Protein AF-A0AAX6E1X2-F1 (afdb_monomer)

Organism: Iris pallida (NCBI:txid29817)

Secondary structure (DSSP, 8-state):
-HHHHHHHHHHHHHHHHHHHHHHHHHHHHHT-PPPS--TTS-SSTTSPPP-PPPP-HHHHHHHHHIIIII-TTGGGSHHHHHHHHHHHHGGGS-SSS--HHHHHHHHHHHHTT-SSGGGSHHHHHHHHHHHHTT-HHHHHHHHTTSGGG-TTSHHHHHHHHHHHHHHHHHHHT-EEE-SS--TT--SEEESSHHHHHHHHHHHHHHHHHHHT-THHHH---HHHHHHHHHHHHHHTT-HHHHHHT-SSHHHHHHHIIIII-SS-SSHHHHHHHHHHHHHHHTTS---S-HHHHTTS-TTTTHHHHHHHHHHHTTSS----------

Solvent-accessible surface area (backbone atoms only — not comparable to full-atom values): 18737 Å² total; per-residue (Å²): 122,70,74,60,56,59,55,50,55,53,49,53,55,51,52,52,49,50,51,52,44,52,52,48,50,53,52,48,52,72,58,42,73,75,54,74,78,59,86,45,93,54,84,47,67,81,56,85,80,78,89,70,71,78,74,47,71,67,38,53,55,48,51,52,48,34,48,76,74,60,38,77,66,38,67,78,24,42,65,52,56,51,38,54,49,40,62,66,41,40,78,70,77,40,95,88,55,79,29,70,58,56,48,44,53,52,45,38,69,47,54,75,76,49,90,60,52,62,76,41,69,60,50,49,48,42,39,35,33,33,46,37,50,64,41,35,58,58,30,39,52,56,58,66,65,36,66,50,70,42,84,93,48,36,92,86,29,48,64,46,31,53,51,50,51,51,51,34,50,53,50,43,53,38,66,36,54,33,86,69,73,57,90,90,59,60,35,41,63,25,79,47,72,68,62,37,49,54,46,43,54,51,51,50,49,52,50,52,53,58,74,70,42,72,62,65,78,68,34,79,53,62,55,54,52,54,42,54,50,49,48,50,39,32,63,68,35,37,63,68,53,33,54,73,25,37,83,47,36,68,42,42,43,46,24,40,27,72,34,65,43,76,71,68,92,45,70,68,51,48,50,56,47,46,53,51,26,46,57,66,46,63,82,54,91,80,89,80,57,72,58,51,70,42,55,80,44,57,75,72,51,48,64,56,53,48,50,52,50,48,54,60,64,63,71,63,92,71,87,78,76,83,82,77,90,134

Mean predicted aligned error: 12.44 Å

InterPro domains:
  IPR011502 Nucleoporin Nup85-like [PF07575] (9-285)
  IPR011502 Nucleoporin Nup85-like [PTHR13373] (9-287)

Sequence (326 aa):
MAATATRAHSSLHSEWWQYVLEYSNSISNLLGAPSLPSSSVIEDPMTVLQPVKKPTYLKAAWHLLEIFYVDKMSSSWLPESLVDWLADYDCLLSKAEPTIHSKLVGLQNKLVYLQVIEDDPEYWEGISLALAVGWLDIVVKLLRLHGSYQLDQIDNRETENGLVEAVAVLASTMPRMRPDSAMGRLGQCYKNKSDFIKAWEKWRGQIAKLDCSAFWVQCGHHRTREGLRNLLQIMLGNLNNITSATCHWMELFISHFLYMRPFTVGLEGMRSLAQKCVAAETRNQFKWFDGVAEWYSWRKYRGCFSRVLKRIWTVDGYTCHRVADS

Radius of gyration: 23.51 Å; Cα contacts (8 Å, |Δi|>4): 309; chains: 1; bounding box: 70×49×71 Å

Nearest PDB structures (foldseek):
  7tdz-assembly1_C  TM=7.984E-01  e=3.458E-04  Xenopus laevis
  7wb4-assembly1_B  TM=7.968E-01  e=4.281E-04  Xenopus laevis
  3f3p-assembly2_G  TM=7.543E-01  e=6.288E-04  Saccharomyces cerevisiae
  7n9f-assembly1_i  TM=6.817E-01  e=1.357E-03  Saccharomyces cerevisiae
  7p54-assembly1_B  TM=1.362E-01  e=3.370E+00  Homo sapiens

pLDDT: mean 74.93, std 22.27, range [25.14, 98.62]

Structure (mmCIF, N/CA/C/O backbone):
data_AF-A0AAX6E1X2-F1
#
_entry.id   AF-A0AAX6E1X2-F1
#
loop_
_atom_site.group_PDB
_atom_site.id
_atom_site.type_symbol
_atom_site.label_atom_id
_atom_site.label_alt_id
_atom_site.label_comp_id
_atom_site.label_asym_id
_atom_site.label_entity_id
_atom_site.label_seq_id
_atom_site.pdbx_PDB_ins_code
_atom_site.Cartn_x
_atom_site.Cartn_y
_atom_site.Cartn_z
_atom_site.occupancy
_atom_site.B_iso_or_equiv
_atom_site.auth_seq_id
_atom_site.auth_comp_id
_atom_site.auth_asym_id
_atom_site.auth_atom_id
_atom_site.pdbx_PDB_model_num
ATOM 1 N N . MET A 1 1 ? 17.995 28.841 -41.925 1.00 42.06 1 MET A N 1
ATOM 2 C CA . MET A 1 1 ? 18.230 27.401 -42.187 1.00 42.06 1 MET A CA 1
ATOM 3 C C . MET A 1 1 ? 18.556 26.566 -40.940 1.00 42.06 1 MET A C 1
ATOM 5 O O . MET A 1 1 ? 18.387 25.361 -41.007 1.00 42.06 1 MET A O 1
ATOM 9 N N . ALA A 1 2 ? 18.933 27.146 -39.788 1.00 37.34 2 ALA A N 1
ATOM 10 C CA . ALA A 1 2 ? 19.166 26.371 -38.555 1.00 37.34 2 ALA A CA 1
ATOM 11 C C . ALA A 1 2 ? 17.877 25.898 -37.839 1.00 37.34 2 ALA A C 1
ATOM 13 O O . ALA A 1 2 ? 17.867 24.829 -37.246 1.00 37.34 2 ALA A O 1
ATOM 14 N N . ALA A 1 3 ? 16.768 26.643 -37.936 1.00 37.03 3 ALA A N 1
ATOM 15 C CA . ALA A 1 3 ? 15.513 26.318 -37.239 1.00 37.03 3 ALA A CA 1
ATOM 16 C C . ALA A 1 3 ? 14.738 25.117 -37.828 1.00 37.03 3 ALA A C 1
ATOM 18 O O . ALA A 1 3 ? 13.911 24.518 -37.145 1.00 37.03 3 ALA A O 1
ATOM 19 N N . THR A 1 4 ? 14.992 24.752 -39.087 1.00 39.12 4 THR A N 1
ATOM 20 C CA . THR A 1 4 ? 14.361 23.605 -39.763 1.00 39.12 4 THR A CA 1
ATOM 21 C C . THR A 1 4 ? 15.061 22.280 -39.446 1.00 39.12 4 THR A C 1
ATOM 23 O O . THR A 1 4 ? 14.388 21.262 -39.314 1.00 39.12 4 THR A O 1
ATOM 26 N N . ALA A 1 5 ? 16.381 22.290 -39.225 1.00 38.81 5 ALA A N 1
ATOM 27 C CA . ALA A 1 5 ? 17.149 21.096 -38.858 1.00 38.81 5 ALA A CA 1
ATOM 28 C C . ALA A 1 5 ? 16.840 20.611 -37.429 1.00 38.81 5 ALA A C 1
ATOM 30 O O . ALA A 1 5 ? 16.693 19.412 -37.199 1.00 38.81 5 ALA A O 1
ATOM 31 N N . THR A 1 6 ? 16.647 21.531 -36.476 1.00 42.28 6 THR A N 1
ATOM 32 C CA . THR A 1 6 ? 16.287 21.191 -35.087 1.00 42.28 6 THR A CA 1
ATOM 33 C C . THR A 1 6 ? 14.890 20.572 -34.982 1.00 42.28 6 THR A C 1
ATOM 35 O O . THR A 1 6 ? 14.660 19.710 -34.139 1.00 42.28 6 THR A O 1
ATOM 38 N N . ARG A 1 7 ? 13.968 20.972 -35.871 1.00 36.84 7 ARG A N 1
ATOM 39 C CA . ARG A 1 7 ? 12.576 20.492 -35.915 1.00 36.84 7 ARG A CA 1
ATOM 40 C C . ARG A 1 7 ? 12.442 19.105 -36.562 1.00 36.84 7 ARG A C 1
ATOM 42 O O . ARG A 1 7 ? 11.610 18.315 -36.129 1.00 36.84 7 ARG A O 1
ATOM 49 N N . ALA A 1 8 ? 13.291 18.799 -37.546 1.00 41.28 8 ALA A N 1
ATOM 50 C CA . ALA A 1 8 ? 13.368 17.480 -38.182 1.00 41.28 8 ALA A CA 1
ATOM 51 C C . ALA A 1 8 ? 14.066 16.434 -37.290 1.00 41.28 8 ALA A C 1
ATOM 53 O O . ALA A 1 8 ? 13.643 15.285 -37.220 1.00 41.28 8 ALA A O 1
ATOM 54 N N . HIS A 1 9 ? 15.098 16.832 -36.537 1.00 43.28 9 HIS A N 1
ATOM 55 C CA . HIS A 1 9 ? 15.745 15.942 -35.566 1.00 43.28 9 HIS A CA 1
ATOM 56 C C . HIS A 1 9 ? 14.821 15.570 -34.398 1.00 43.28 9 HIS A C 1
ATOM 58 O O . HIS A 1 9 ? 14.866 14.439 -33.914 1.00 43.28 9 HIS A O 1
ATOM 64 N N . SER A 1 10 ? 13.968 16.501 -33.953 1.00 50.28 10 SER A N 1
ATOM 65 C CA . SER A 1 10 ? 12.988 16.229 -32.898 1.00 50.28 10 SER A CA 1
ATOM 66 C C . SER A 1 10 ? 11.857 15.303 -33.353 1.00 50.28 10 SER A C 1
ATOM 68 O O . SER A 1 10 ? 11.388 14.508 -32.543 1.00 50.28 10 SER A O 1
ATOM 70 N N . SER A 1 11 ? 11.439 15.366 -34.627 1.00 54.38 11 SER A N 1
ATOM 71 C CA . SER A 1 11 ? 10.394 14.481 -35.163 1.00 54.38 11 SER A CA 1
ATOM 72 C C . SER A 1 11 ? 10.913 13.057 -35.374 1.00 54.38 11 SER A C 1
ATOM 74 O O . SER A 1 11 ? 10.300 12.122 -34.875 1.00 54.38 11 SER A O 1
ATOM 76 N N . LEU A 1 12 ? 12.105 12.893 -35.961 1.00 52.88 12 LEU A N 1
ATOM 77 C CA . LEU A 1 12 ? 12.756 11.586 -36.146 1.00 52.88 12 LEU A CA 1
ATOM 78 C C . LEU A 1 12 ? 13.041 10.867 -34.819 1.00 52.88 12 LEU A C 1
ATOM 80 O O . LEU A 1 12 ? 12.853 9.660 -34.702 1.00 52.88 12 LEU A O 1
ATOM 84 N N . HIS A 1 13 ? 13.478 11.604 -33.795 1.00 57.38 13 HIS A N 1
ATOM 85 C CA . HIS A 1 13 ? 13.701 11.036 -32.464 1.00 57.38 13 HIS A CA 1
ATOM 86 C C . HIS A 1 13 ? 12.384 10.665 -31.753 1.00 57.38 13 HIS A C 1
ATOM 88 O O . HIS A 1 13 ? 12.361 9.724 -30.959 1.00 57.38 13 HIS A O 1
ATOM 94 N N . SER A 1 14 ? 11.288 11.381 -32.033 1.00 61.34 14 SER A N 1
ATOM 95 C CA . SER A 1 14 ? 9.950 11.052 -31.522 1.00 61.34 14 SER A CA 1
ATOM 96 C C . SER A 1 14 ? 9.374 9.804 -32.199 1.00 61.34 14 SER A C 1
ATOM 98 O O . SER A 1 14 ? 8.847 8.933 -31.512 1.00 61.34 14 SER A O 1
ATOM 100 N N . GLU A 1 15 ? 9.525 9.689 -33.519 1.00 69.12 15 GLU A N 1
ATOM 101 C CA . GLU A 1 15 ? 9.102 8.527 -34.313 1.00 69.12 15 GLU A CA 1
ATOM 102 C C . GLU A 1 15 ? 9.906 7.276 -33.938 1.00 69.12 15 GLU A C 1
ATOM 104 O O . GLU A 1 15 ? 9.329 6.231 -33.653 1.00 69.12 15 GLU A O 1
ATOM 109 N N . TRP A 1 16 ? 11.237 7.387 -33.817 1.00 77.50 16 TRP A N 1
ATOM 110 C CA . TRP A 1 16 ? 12.088 6.287 -33.344 1.00 77.50 16 TRP A CA 1
ATOM 111 C C . TRP A 1 16 ? 11.640 5.748 -31.981 1.00 77.50 16 TRP A C 1
ATOM 113 O O . TRP A 1 16 ? 11.652 4.540 -31.752 1.00 77.50 16 TRP A O 1
ATOM 123 N N . TRP A 1 17 ? 11.215 6.632 -31.075 1.00 73.69 17 TRP A N 1
ATOM 124 C CA . TRP A 1 17 ? 10.773 6.212 -29.750 1.00 73.69 17 TRP A CA 1
ATOM 125 C C . TRP A 1 17 ? 9.446 5.457 -29.760 1.00 73.69 17 TRP A C 1
ATOM 127 O O . TRP A 1 17 ? 9.283 4.502 -29.001 1.00 73.69 17 TRP A O 1
ATOM 137 N N . GLN A 1 18 ? 8.530 5.836 -30.651 1.00 77.94 18 GLN A N 1
ATOM 138 C CA . GLN A 1 18 ? 7.294 5.089 -30.877 1.00 77.94 18 GLN A CA 1
ATOM 139 C C . GLN A 1 18 ? 7.594 3.681 -31.405 1.00 77.94 18 GLN A C 1
ATOM 141 O O . GLN A 1 18 ? 7.078 2.715 -30.849 1.00 77.94 18 GLN A O 1
ATOM 146 N N . TYR A 1 19 ? 8.525 3.535 -32.354 1.00 80.19 19 TYR A N 1
ATOM 147 C CA . TYR A 1 19 ? 8.946 2.214 -32.839 1.00 80.19 19 TYR A CA 1
ATOM 148 C C . TYR A 1 19 ? 9.577 1.341 -31.747 1.00 80.19 19 TYR A C 1
ATOM 150 O O . TYR A 1 19 ? 9.326 0.138 -31.694 1.00 80.19 19 TYR A O 1
ATOM 158 N N . VAL A 1 20 ? 10.384 1.923 -30.852 1.00 80.56 20 VAL A N 1
ATOM 159 C CA . VAL A 1 20 ? 10.961 1.185 -29.715 1.00 80.56 20 VAL A CA 1
ATOM 160 C C . VAL A 1 20 ? 9.863 0.683 -28.772 1.00 80.56 20 VAL A C 1
ATOM 162 O O . VAL A 1 20 ? 9.916 -0.472 -28.352 1.00 80.56 20 VAL A O 1
ATOM 165 N N . LEU A 1 21 ? 8.852 1.508 -28.482 1.00 80.44 21 LEU A N 1
ATOM 166 C CA . LEU A 1 21 ? 7.695 1.119 -27.667 1.00 80.44 21 LEU A CA 1
ATOM 167 C C . LEU A 1 21 ? 6.862 0.018 -28.339 1.00 80.44 21 LEU A C 1
ATOM 169 O O . LEU A 1 21 ? 6.528 -0.975 -27.698 1.00 80.44 21 LEU A O 1
ATOM 173 N N . GLU A 1 22 ? 6.567 0.145 -29.632 1.00 82.31 22 GLU A N 1
ATOM 174 C CA . GLU A 1 22 ? 5.821 -0.860 -30.404 1.00 82.31 22 GLU A CA 1
ATOM 175 C C . GLU A 1 22 ? 6.555 -2.205 -30.478 1.00 82.31 22 GLU A C 1
ATOM 177 O O . GLU A 1 22 ? 5.958 -3.271 -30.284 1.00 82.31 22 GLU A O 1
ATOM 182 N N . TYR A 1 23 ? 7.870 -2.167 -30.702 1.00 82.62 23 TYR A N 1
ATOM 183 C CA . TYR A 1 23 ? 8.712 -3.358 -30.691 1.00 82.62 23 TYR A CA 1
ATOM 184 C C . TYR A 1 23 ? 8.734 -4.008 -29.307 1.00 82.62 23 TYR A C 1
ATOM 186 O O . TYR A 1 23 ? 8.602 -5.229 -29.184 1.00 82.62 23 TYR A O 1
ATOM 194 N N . SER A 1 24 ? 8.839 -3.191 -28.258 1.00 83.06 24 SER A N 1
ATOM 195 C CA . SER A 1 24 ? 8.804 -3.676 -26.884 1.00 83.06 24 SER A CA 1
ATOM 196 C C . SER A 1 24 ? 7.478 -4.353 -26.553 1.00 83.06 24 SER A C 1
ATOM 198 O O . SER A 1 24 ? 7.485 -5.489 -26.085 1.00 83.06 24 SER A O 1
ATOM 200 N N . ASN A 1 25 ? 6.352 -3.734 -26.922 1.00 82.75 25 ASN A N 1
ATOM 201 C CA . ASN A 1 25 ? 5.013 -4.311 -26.789 1.00 82.75 25 ASN A CA 1
ATOM 202 C C . ASN A 1 25 ? 4.887 -5.645 -27.536 1.00 82.75 25 ASN A C 1
ATOM 204 O O . ASN A 1 25 ? 4.305 -6.599 -27.018 1.00 82.75 25 ASN A O 1
ATOM 208 N N . SER A 1 26 ? 5.477 -5.744 -28.728 1.00 82.81 26 SER A N 1
ATOM 209 C CA . SER A 1 26 ? 5.488 -6.980 -29.516 1.00 82.81 26 SER A CA 1
ATOM 210 C C . SER A 1 26 ? 6.249 -8.103 -28.804 1.00 82.81 26 SER A C 1
ATOM 212 O O . SER A 1 26 ? 5.733 -9.215 -28.690 1.00 82.81 26 SER A O 1
ATOM 214 N N . ILE A 1 27 ? 7.433 -7.818 -28.247 1.00 81.00 27 ILE A N 1
ATOM 215 C CA . ILE A 1 27 ? 8.176 -8.785 -27.422 1.00 81.00 27 ILE A CA 1
ATOM 216 C C . ILE A 1 27 ? 7.380 -9.139 -26.170 1.00 81.00 27 ILE A C 1
ATOM 218 O O . ILE A 1 27 ? 7.225 -10.315 -25.850 1.00 81.00 27 ILE A O 1
ATOM 222 N N . SER A 1 28 ? 6.838 -8.137 -25.483 1.00 80.31 28 SER A N 1
ATOM 223 C CA . SER A 1 28 ? 6.030 -8.305 -24.282 1.00 80.31 28 SER A CA 1
ATOM 224 C C . SER A 1 28 ? 4.883 -9.292 -24.546 1.00 80.31 28 SER A C 1
ATOM 226 O O . SER A 1 28 ? 4.701 -10.230 -23.771 1.00 80.31 28 SER A O 1
ATOM 228 N N . ASN A 1 29 ? 4.167 -9.159 -25.666 1.00 80.88 29 ASN A N 1
ATOM 229 C CA . ASN A 1 29 ? 3.093 -10.074 -26.064 1.00 80.88 29 ASN A CA 1
ATOM 230 C C . ASN A 1 29 ? 3.591 -11.500 -26.359 1.00 80.88 29 ASN A C 1
ATOM 232 O O . ASN A 1 29 ? 2.939 -12.470 -25.969 1.00 80.88 29 ASN A O 1
ATOM 236 N N . LEU A 1 30 ? 4.763 -11.645 -26.989 1.00 82.19 30 LEU A N 1
ATOM 237 C CA . LEU A 1 30 ? 5.386 -12.951 -27.253 1.00 82.19 30 LEU A CA 1
ATOM 238 C C . LEU A 1 30 ? 5.820 -13.673 -25.970 1.00 82.19 30 LEU A C 1
ATOM 240 O O . LEU A 1 30 ? 5.743 -14.898 -25.892 1.00 82.19 30 LEU A O 1
ATOM 244 N N . LEU A 1 31 ? 6.252 -12.925 -24.951 1.00 77.12 31 LEU A N 1
ATOM 245 C CA . LEU A 1 31 ? 6.667 -13.466 -23.651 1.00 77.12 31 LEU A CA 1
ATOM 246 C C . LEU A 1 31 ? 5.491 -13.955 -22.785 1.00 77.12 31 LEU A C 1
ATOM 248 O O . LEU A 1 31 ? 5.707 -14.524 -21.710 1.00 77.12 31 LEU A O 1
ATOM 252 N N . GLY A 1 32 ? 4.261 -13.767 -23.267 1.00 66.50 32 GLY A N 1
ATOM 253 C CA . GLY A 1 32 ? 3.019 -14.174 -22.629 1.00 66.50 32 GLY A CA 1
ATOM 254 C C . GLY A 1 32 ? 2.082 -12.991 -22.403 1.00 66.50 32 GLY A C 1
ATOM 255 O O . GLY A 1 32 ? 2.518 -11.853 -22.202 1.00 66.50 32 GLY A O 1
ATOM 256 N N . ALA A 1 33 ? 0.778 -13.276 -22.408 1.00 55.72 33 ALA A N 1
ATOM 257 C CA . ALA A 1 33 ? -0.223 -12.315 -21.966 1.00 55.72 33 ALA A CA 1
ATOM 258 C C . ALA A 1 33 ? 0.079 -11.893 -20.516 1.00 55.72 33 ALA A C 1
ATOM 260 O O . ALA A 1 33 ? 0.520 -12.746 -19.734 1.00 55.72 33 ALA A O 1
ATOM 261 N N . PRO A 1 34 ? -0.160 -10.619 -20.147 1.00 48.59 34 PRO A N 1
ATOM 262 C CA . PRO A 1 34 ? -0.280 -10.278 -18.740 1.00 48.59 34 PRO A CA 1
ATOM 263 C C . PRO A 1 34 ? -1.266 -11.268 -18.113 1.00 48.59 34 PRO A C 1
ATOM 265 O O . PRO A 1 34 ? -2.309 -11.569 -18.707 1.00 48.59 34 PRO A O 1
ATOM 268 N N . SER A 1 35 ? -0.940 -11.802 -16.935 1.00 47.25 35 SER A N 1
ATOM 269 C CA . SER A 1 35 ? -2.006 -12.239 -16.038 1.00 47.25 35 SER A CA 1
ATOM 270 C C . SER A 1 35 ? -3.014 -11.093 -16.001 1.00 47.25 35 SER A C 1
ATOM 272 O O . SER A 1 35 ? -2.597 -9.935 -15.937 1.00 47.25 35 SER A O 1
ATOM 274 N N . LEU A 1 36 ? -4.311 -11.393 -16.152 1.00 38.50 36 LEU A N 1
ATOM 275 C CA . LEU A 1 36 ? -5.368 -10.399 -15.931 1.00 38.50 36 LEU A CA 1
ATOM 276 C C . LEU A 1 36 ? -4.964 -9.543 -14.730 1.00 38.50 36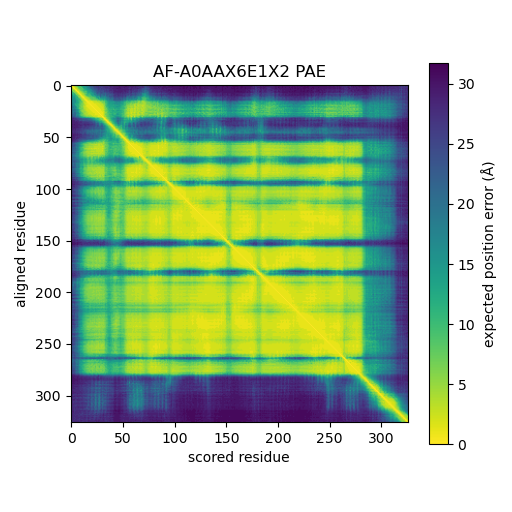 LEU A C 1
ATOM 278 O O . LEU A 1 36 ? -4.474 -10.142 -13.765 1.00 38.50 36 LEU A O 1
ATOM 282 N N . PRO A 1 37 ? -5.095 -8.204 -14.819 1.00 39.06 37 PRO A N 1
ATOM 283 C CA . PRO A 1 37 ? -4.604 -7.319 -13.780 1.00 39.06 37 PRO A CA 1
ATOM 284 C C . PRO A 1 37 ? -5.064 -7.898 -12.457 1.00 39.06 37 PRO A C 1
ATOM 286 O O . PRO A 1 37 ? -6.258 -8.139 -12.269 1.00 39.06 37 PRO A O 1
ATOM 289 N N . SER A 1 38 ? -4.116 -8.176 -11.571 1.00 41.31 38 SER A N 1
ATOM 290 C CA . SER A 1 38 ? -4.385 -8.596 -10.203 1.00 41.31 38 SER A CA 1
ATOM 291 C C . SER A 1 38 ? -4.960 -7.405 -9.422 1.00 41.31 38 SER A C 1
ATOM 293 O O . SER A 1 38 ? -4.527 -7.079 -8.325 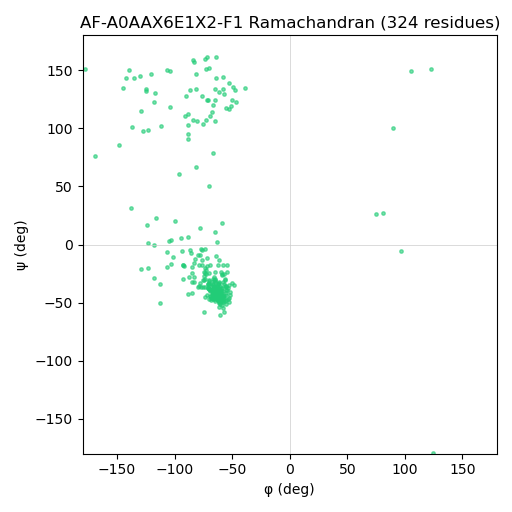1.00 41.31 38 SER A O 1
ATOM 295 N N . SER A 1 39 ? -5.987 -6.739 -9.971 1.00 36.47 39 SER A N 1
ATOM 296 C CA . SER A 1 39 ? -6.810 -5.731 -9.300 1.00 36.47 39 SER A CA 1
ATOM 297 C C . SER A 1 39 ? -7.592 -6.306 -8.121 1.00 36.47 39 SER A C 1
ATOM 299 O O . SER A 1 39 ? -8.357 -5.598 -7.475 1.00 36.47 39 SER A O 1
ATOM 301 N N . SER A 1 40 ? -7.406 -7.584 -7.817 1.00 42.81 40 SER A N 1
ATOM 302 C CA . SER A 1 40 ? -8.120 -8.254 -6.756 1.00 42.81 40 SER A CA 1
ATOM 303 C C . SER A 1 40 ? -7.498 -9.621 -6.489 1.00 42.81 40 SER A C 1
ATOM 305 O O . SER A 1 40 ? -8.086 -10.657 -6.776 1.00 42.81 40 SER A O 1
ATOM 307 N N . VAL A 1 41 ? -6.340 -9.646 -5.810 1.00 48.72 41 VAL A N 1
ATOM 308 C CA . VAL A 1 41 ? -5.969 -10.843 -5.016 1.00 48.72 41 VAL A CA 1
ATOM 309 C C . VAL A 1 41 ? -7.101 -11.188 -4.021 1.00 48.72 41 VAL A C 1
ATOM 311 O O . VAL A 1 41 ? -7.218 -12.299 -3.526 1.00 48.72 41 VAL A O 1
ATOM 314 N N . ILE A 1 42 ? -7.994 -10.233 -3.764 1.00 49.88 42 ILE A N 1
ATOM 315 C CA . ILE A 1 42 ? -9.220 -10.403 -3.008 1.00 49.88 42 ILE A CA 1
ATOM 316 C C . ILE A 1 42 ? -10.336 -9.654 -3.758 1.00 49.88 42 ILE A C 1
ATOM 318 O O . ILE A 1 42 ? -10.391 -8.424 -3.689 1.00 49.88 42 ILE A O 1
ATOM 322 N N . GLU A 1 43 ? -11.201 -10.340 -4.516 1.00 50.41 43 GLU A N 1
ATOM 323 C CA . GLU A 1 43 ? -12.465 -9.745 -5.007 1.00 50.41 43 GLU A CA 1
ATOM 324 C C . GLU A 1 43 ? -13.454 -9.668 -3.850 1.00 50.41 43 GLU A C 1
ATOM 326 O O . GLU A 1 43 ? -13.809 -8.561 -3.433 1.00 50.41 43 GLU A O 1
ATOM 331 N N . ASP A 1 44 ? -13.741 -10.830 -3.261 1.00 57.78 44 ASP A N 1
ATOM 332 C CA . ASP A 1 44 ? -14.376 -11.011 -1.961 1.00 57.78 44 ASP A CA 1
ATOM 333 C C . ASP A 1 44 ? -13.393 -11.757 -1.023 1.00 57.78 44 ASP A C 1
ATOM 335 O O . ASP A 1 44 ? -12.920 -12.848 -1.368 1.00 57.78 44 ASP A O 1
ATOM 339 N N . PRO A 1 45 ? -13.036 -11.183 0.143 1.00 56.91 45 PRO A N 1
ATOM 340 C CA . PRO A 1 45 ? -12.117 -11.797 1.110 1.00 56.91 45 PRO A CA 1
ATOM 341 C C . PRO A 1 45 ? -12.558 -13.166 1.623 1.00 56.91 45 PRO A C 1
ATOM 343 O O . PRO A 1 45 ? -11.710 -13.918 2.090 1.00 56.91 45 PRO A O 1
ATOM 346 N N . MET A 1 46 ? -13.831 -13.525 1.474 1.00 58.03 46 MET A N 1
ATOM 347 C CA . MET A 1 46 ? -14.362 -14.835 1.850 1.00 58.03 46 MET A CA 1
ATOM 348 C C . MET A 1 46 ? -14.378 -15.839 0.686 1.00 58.03 46 MET A C 1
ATOM 350 O O . MET A 1 46 ? -14.684 -17.014 0.890 1.00 58.03 46 MET A O 1
ATOM 354 N N . THR A 1 47 ? -14.033 -15.416 -0.536 1.00 52.03 47 THR A N 1
ATOM 355 C CA . THR A 1 47 ? -14.022 -16.282 -1.728 1.00 52.03 47 THR A CA 1
ATOM 356 C C . THR A 1 47 ? -12.612 -16.686 -2.136 1.00 52.03 47 THR A C 1
ATOM 358 O O . THR A 1 47 ? -11.786 -15.854 -2.500 1.00 52.03 47 THR A O 1
ATOM 361 N N . VAL A 1 48 ? -12.339 -17.990 -2.119 1.00 51.31 48 VAL A N 1
ATOM 362 C CA . VAL A 1 48 ? -11.046 -18.555 -2.529 1.00 51.31 48 VAL A CA 1
ATOM 363 C C . VAL A 1 48 ? -10.806 -18.303 -4.022 1.00 51.31 48 VAL A C 1
ATOM 365 O O . VAL A 1 48 ? -11.618 -18.692 -4.865 1.00 51.31 48 VAL A O 1
ATOM 368 N N . LEU A 1 49 ? -9.676 -17.671 -4.353 1.00 53.81 49 LEU A N 1
ATOM 369 C CA . LEU A 1 49 ? -9.306 -17.360 -5.734 1.00 53.81 49 LEU A CA 1
ATOM 370 C C . LEU A 1 49 ? -9.073 -18.605 -6.602 1.00 53.81 49 LEU A C 1
ATOM 372 O O . LEU A 1 49 ? -8.465 -19.590 -6.179 1.00 53.81 49 LEU A O 1
ATOM 376 N N . GLN A 1 50 ? -9.472 -18.505 -7.872 1.00 44.19 50 GLN A N 1
ATOM 377 C CA . GLN A 1 50 ? -9.140 -19.475 -8.918 1.00 44.19 50 GLN A CA 1
ATOM 378 C C . GLN A 1 50 ? -7.725 -19.224 -9.479 1.00 44.19 50 GLN A C 1
ATOM 380 O O . GLN A 1 50 ? -7.288 -18.075 -9.576 1.00 44.19 50 GLN A O 1
ATOM 385 N N . PRO A 1 51 ? -6.990 -20.274 -9.887 1.00 45.31 51 PRO A N 1
ATOM 386 C CA . PRO A 1 51 ? -5.619 -20.139 -10.365 1.00 45.31 51 PRO A CA 1
ATOM 387 C C . PRO A 1 51 ? -5.555 -19.416 -11.720 1.00 45.31 51 PRO A C 1
ATOM 389 O O . PRO A 1 51 ? -5.923 -19.962 -12.760 1.00 45.31 51 PRO A O 1
ATOM 392 N N . VAL A 1 52 ? -5.023 -18.192 -11.717 1.00 54.19 52 VAL A N 1
ATOM 393 C CA . VAL A 1 52 ? -4.659 -17.448 -12.933 1.00 54.19 52 VAL A CA 1
ATOM 394 C C . VAL A 1 52 ? -3.398 -18.062 -13.559 1.00 54.19 52 VAL A C 1
ATOM 396 O O . VAL A 1 52 ? -2.551 -18.643 -12.873 1.00 54.19 52 VAL A O 1
ATOM 399 N N . LYS A 1 53 ? -3.256 -17.947 -14.887 1.00 58.78 53 LYS A N 1
ATOM 400 C CA . LYS A 1 53 ? -2.056 -18.369 -15.624 1.00 58.78 53 LYS A CA 1
ATOM 401 C C . LYS A 1 53 ? -0.813 -17.725 -14.997 1.00 58.78 53 LYS A C 1
ATOM 403 O O . LYS A 1 53 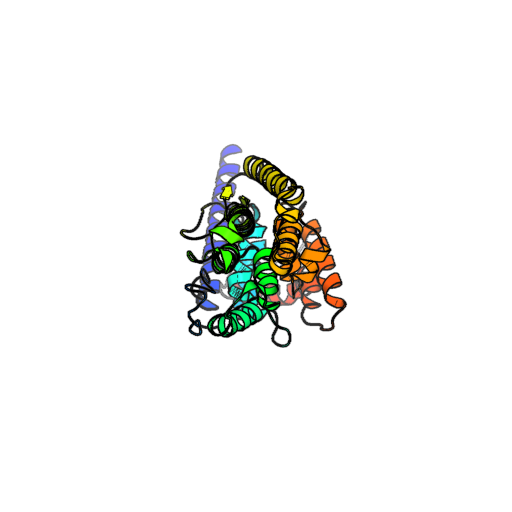? -0.685 -16.504 -15.007 1.00 58.78 53 LYS A O 1
ATOM 408 N N . LYS A 1 54 ? 0.096 -18.549 -14.459 1.00 64.50 54 LYS A N 1
ATOM 409 C CA . LYS A 1 54 ? 1.290 -18.058 -13.760 1.00 64.50 54 LYS A CA 1
ATOM 410 C C . LYS A 1 54 ? 2.180 -17.237 -14.705 1.00 64.50 54 LYS A C 1
ATOM 412 O O . LYS A 1 54 ? 2.488 -17.722 -15.801 1.00 64.50 54 LYS A O 1
ATOM 417 N N . PRO A 1 55 ? 2.620 -16.038 -14.292 1.00 72.56 55 PRO A N 1
ATOM 418 C CA . PRO A 1 55 ? 3.567 -15.247 -15.064 1.00 72.56 55 PRO A CA 1
ATOM 419 C C . PRO A 1 55 ? 4.924 -15.959 -15.177 1.00 72.56 55 PRO A C 1
ATOM 421 O O . PRO A 1 55 ? 5.242 -16.865 -14.405 1.00 72.56 55 PRO A O 1
ATOM 424 N N . THR A 1 56 ? 5.750 -15.557 -16.148 1.00 78.12 56 THR A N 1
ATOM 425 C CA . THR A 1 56 ? 7.104 -16.108 -16.325 1.00 78.12 56 THR A CA 1
ATOM 426 C C . THR A 1 56 ? 8.172 -15.131 -15.838 1.00 78.12 56 THR A C 1
ATOM 428 O O . THR A 1 56 ? 8.028 -13.917 -15.972 1.00 78.12 56 THR A O 1
ATOM 431 N N . TYR A 1 57 ? 9.299 -15.656 -15.344 1.00 79.69 57 TYR A N 1
ATOM 432 C CA . TYR A 1 57 ? 10.464 -14.845 -14.961 1.00 79.69 57 TYR A CA 1
ATOM 433 C C . TYR A 1 57 ? 10.974 -13.955 -16.100 1.00 79.69 57 TYR A C 1
ATOM 435 O O . TYR A 1 57 ? 11.396 -12.825 -15.870 1.00 79.69 57 TYR A O 1
ATOM 443 N N . LEU A 1 58 ? 10.926 -14.460 -17.336 1.00 79.12 58 LEU A N 1
ATOM 444 C CA . LEU A 1 58 ? 11.382 -13.726 -18.512 1.00 79.12 58 LEU A CA 1
ATOM 445 C C . LEU A 1 58 ? 10.485 -12.515 -18.799 1.00 79.12 58 LEU A C 1
ATOM 447 O O . LEU A 1 58 ? 10.993 -11.435 -19.088 1.00 79.12 58 LEU A O 1
ATOM 451 N N . LYS A 1 59 ? 9.166 -12.679 -18.658 1.00 82.62 59 LYS A N 1
ATOM 452 C CA . LYS A 1 59 ? 8.188 -11.596 -18.788 1.00 82.62 59 LYS A CA 1
ATOM 453 C C . LYS A 1 59 ? 8.359 -10.547 -17.683 1.00 82.62 59 LYS A C 1
ATOM 455 O O . LYS A 1 59 ? 8.429 -9.362 -17.991 1.00 82.62 59 LYS A O 1
ATOM 460 N N . ALA A 1 60 ? 8.516 -10.984 -16.432 1.00 83.12 60 ALA A N 1
ATOM 461 C CA . ALA A 1 60 ? 8.754 -10.095 -15.296 1.00 83.12 60 ALA A CA 1
ATOM 462 C C . ALA A 1 60 ? 10.027 -9.249 -15.489 1.00 83.12 60 ALA A C 1
ATOM 464 O O . ALA A 1 60 ? 10.006 -8.031 -15.319 1.00 83.12 60 ALA A O 1
ATOM 465 N N . ALA A 1 61 ? 11.127 -9.880 -15.916 1.00 82.38 61 ALA A N 1
ATOM 466 C CA . ALA A 1 61 ? 12.382 -9.189 -16.204 1.00 82.38 61 ALA A CA 1
ATOM 467 C C . ALA A 1 61 ? 12.254 -8.208 -17.381 1.00 82.38 61 ALA A C 1
ATOM 469 O O . ALA A 1 61 ? 12.808 -7.110 -17.326 1.00 82.38 61 ALA A O 1
ATOM 470 N N . TRP A 1 62 ? 11.515 -8.582 -18.430 1.00 83.94 62 TRP A N 1
ATOM 471 C CA . TRP A 1 62 ? 11.247 -7.704 -19.569 1.00 83.94 62 TRP A CA 1
ATOM 472 C C . TRP A 1 62 ? 10.446 -6.462 -19.164 1.00 83.94 62 TRP A C 1
ATOM 474 O O . TRP A 1 62 ? 10.822 -5.354 -19.527 1.00 83.94 62 TRP A O 1
ATOM 484 N N . HIS A 1 63 ? 9.406 -6.621 -18.343 1.00 85.44 63 HIS A N 1
ATOM 485 C CA . HIS A 1 63 ? 8.623 -5.494 -17.824 1.00 85.44 63 HIS A CA 1
ATOM 486 C C . HIS A 1 63 ? 9.461 -4.525 -16.978 1.00 85.44 63 HIS A C 1
ATOM 488 O O . HIS A 1 63 ? 9.294 -3.316 -17.103 1.00 85.44 63 HIS A O 1
ATOM 494 N N . LEU A 1 64 ? 10.422 -5.008 -16.179 1.00 85.56 64 LEU A N 1
ATOM 495 C CA . LEU A 1 64 ? 11.364 -4.106 -15.496 1.00 85.56 64 LEU A CA 1
ATOM 496 C C . LEU A 1 64 ? 12.234 -3.327 -16.489 1.00 85.56 64 LEU A C 1
ATOM 498 O O . LEU A 1 64 ? 12.468 -2.135 -16.294 1.00 85.56 64 LEU A O 1
ATOM 502 N N . LEU A 1 65 ? 12.714 -3.975 -17.558 1.00 82.75 65 LEU A N 1
ATOM 503 C CA . LEU A 1 65 ? 13.463 -3.276 -18.607 1.00 82.75 65 LEU A CA 1
ATOM 504 C C . LEU A 1 65 ? 12.607 -2.191 -19.262 1.00 82.75 65 LEU A C 1
ATOM 506 O O . LEU A 1 65 ? 13.104 -1.088 -19.491 1.00 82.75 65 LEU A O 1
ATOM 510 N N . GLU A 1 66 ? 11.331 -2.483 -19.509 1.00 84.06 66 GLU A N 1
ATOM 511 C CA . GLU A 1 66 ? 10.378 -1.514 -20.041 1.00 84.06 66 GLU A CA 1
ATOM 512 C C . GLU A 1 66 ? 10.245 -0.306 -19.114 1.00 84.06 66 GLU A C 1
ATOM 514 O O . GLU A 1 66 ? 10.489 0.819 -19.548 1.00 84.06 66 GLU A O 1
ATOM 519 N N . ILE A 1 67 ? 9.979 -0.543 -17.826 1.00 83.69 67 ILE A N 1
ATOM 520 C CA . ILE A 1 67 ? 9.812 0.503 -16.811 1.00 83.69 67 ILE A CA 1
ATOM 521 C C . ILE A 1 67 ? 11.044 1.411 -16.712 1.00 83.69 67 ILE A C 1
ATOM 523 O O . ILE A 1 67 ? 10.890 2.626 -16.620 1.00 83.69 67 ILE A O 1
ATOM 527 N N . PHE A 1 68 ? 12.261 0.861 -16.713 1.00 79.44 68 PHE A N 1
ATOM 528 C CA . PHE A 1 68 ? 13.471 1.660 -16.483 1.00 79.44 68 PHE A CA 1
ATOM 529 C C . PHE A 1 68 ? 14.072 2.282 -17.747 1.00 79.44 68 PHE A C 1
ATOM 531 O O . PHE A 1 68 ? 14.753 3.305 -17.642 1.00 79.44 68 PHE A O 1
ATOM 538 N N . TYR A 1 69 ? 13.882 1.666 -18.918 1.00 74.50 69 TYR A N 1
ATOM 539 C CA . TYR A 1 69 ? 14.656 2.010 -20.114 1.00 74.50 69 TYR A CA 1
ATOM 540 C C . TYR A 1 69 ? 13.832 2.283 -21.369 1.00 74.50 69 TYR A C 1
ATOM 542 O O . TYR A 1 69 ? 14.376 2.930 -22.260 1.00 74.50 69 TYR A O 1
ATOM 550 N N . VAL A 1 70 ? 12.583 1.813 -21.472 1.00 74.06 70 VAL A N 1
ATOM 551 C CA . VAL A 1 70 ? 11.766 1.902 -22.705 1.00 74.06 70 VAL A CA 1
ATOM 552 C C . VAL A 1 70 ? 10.570 2.836 -22.535 1.00 74.06 70 VAL A C 1
ATOM 554 O O . VAL A 1 70 ? 10.205 3.547 -23.464 1.00 74.06 70 VAL A O 1
ATOM 557 N N . ASP A 1 71 ? 9.967 2.908 -21.358 1.00 74.00 71 ASP A N 1
ATOM 558 C CA . ASP A 1 71 ? 8.933 3.892 -21.089 1.00 74.00 71 ASP A CA 1
ATOM 559 C C . ASP A 1 71 ? 9.581 5.156 -20.504 1.00 74.00 71 ASP A C 1
ATOM 561 O O . ASP A 1 71 ? 10.109 5.177 -19.399 1.00 74.00 71 ASP A O 1
ATOM 565 N N . LYS A 1 72 ? 9.596 6.253 -21.268 1.00 66.69 72 LYS A N 1
ATOM 566 C CA . LYS A 1 72 ? 10.064 7.549 -20.740 1.00 66.69 72 LYS A CA 1
ATOM 567 C C . LYS A 1 72 ? 9.039 8.165 -19.793 1.00 66.69 72 LYS A C 1
ATOM 569 O O . LYS A 1 72 ? 9.418 8.973 -18.944 1.00 66.69 72 LYS A O 1
ATOM 574 N N . MET A 1 73 ? 7.762 7.811 -19.929 1.00 62.06 73 MET A N 1
ATOM 575 C CA . MET A 1 73 ? 6.681 8.340 -19.107 1.00 62.06 73 MET A CA 1
ATOM 576 C C . MET A 1 73 ? 6.627 7.664 -17.741 1.00 62.06 73 MET A C 1
ATOM 578 O O . MET A 1 73 ? 6.391 8.373 -16.763 1.00 62.06 73 MET A O 1
ATOM 582 N N . SER A 1 74 ? 6.932 6.365 -17.640 1.00 59.00 74 SER A N 1
ATOM 583 C CA . SER A 1 74 ? 7.080 5.642 -16.361 1.00 59.00 74 SER A CA 1
ATOM 584 C C . SER A 1 74 ? 8.011 6.368 -15.389 1.00 59.00 74 SER A C 1
ATOM 586 O O . SER A 1 74 ? 7.744 6.386 -14.197 1.00 59.00 74 SER A O 1
ATOM 588 N N . SER A 1 75 ? 9.048 7.070 -15.867 1.00 64.19 75 SER A N 1
ATOM 589 C CA . SER A 1 75 ? 9.962 7.839 -15.008 1.00 64.19 75 SER A CA 1
ATOM 590 C C . SER A 1 75 ? 9.254 8.874 -14.119 1.00 64.19 75 SER A C 1
ATOM 592 O O . SER A 1 75 ? 9.714 9.157 -13.012 1.00 64.19 75 SER A O 1
ATOM 594 N N . SER A 1 76 ? 8.119 9.416 -14.574 1.00 72.00 76 SER A N 1
ATOM 595 C CA . SER A 1 76 ? 7.329 10.400 -13.824 1.00 72.00 76 SER A CA 1
ATOM 596 C C . SER A 1 76 ? 6.457 9.784 -12.723 1.00 72.00 76 SER A C 1
ATOM 598 O O . SER A 1 76 ? 6.074 10.493 -11.795 1.00 72.00 76 SER A O 1
ATOM 600 N N . TRP A 1 77 ? 6.208 8.471 -12.781 1.00 81.31 77 TRP A N 1
ATOM 601 C CA . TRP A 1 77 ? 5.388 7.703 -11.836 1.00 81.31 77 TRP A CA 1
ATOM 602 C C . TRP A 1 77 ? 6.023 6.346 -11.483 1.00 81.31 77 TRP A C 1
ATOM 604 O O . TRP A 1 77 ? 5.337 5.380 -11.166 1.00 81.31 77 TRP A O 1
ATOM 614 N N . LEU A 1 78 ? 7.359 6.284 -11.488 1.00 83.38 78 LEU A N 1
ATOM 615 C CA . LEU A 1 78 ? 8.132 5.050 -11.335 1.00 83.38 78 LEU A CA 1
ATOM 616 C C . LEU A 1 78 ? 7.731 4.220 -10.103 1.00 83.38 78 LEU A C 1
ATOM 618 O O . LEU A 1 78 ? 7.589 3.008 -10.257 1.00 83.38 78 LEU A O 1
ATOM 622 N N . PRO A 1 79 ? 7.506 4.813 -8.908 1.00 85.06 79 PRO A N 1
ATOM 623 C CA . PRO A 1 79 ? 7.054 4.046 -7.750 1.00 85.06 79 PRO A CA 1
ATOM 624 C C . PRO A 1 79 ? 5.772 3.257 -8.025 1.00 85.06 79 PRO A C 1
ATOM 626 O O . PRO A 1 79 ? 5.680 2.093 -7.661 1.00 85.06 79 PRO A O 1
ATOM 629 N N . GLU A 1 80 ? 4.813 3.857 -8.727 1.00 88.00 80 GLU A N 1
ATOM 630 C CA . GLU A 1 80 ? 3.546 3.212 -9.070 1.00 88.00 80 GLU A CA 1
ATOM 631 C C . GLU A 1 80 ? 3.729 2.089 -10.087 1.00 88.00 80 GLU A C 1
ATOM 633 O O . GLU A 1 80 ? 3.117 1.036 -9.944 1.00 88.00 80 GLU A O 1
ATOM 638 N N . SER A 1 81 ? 4.591 2.282 -11.091 1.00 87.50 81 SER A N 1
ATOM 639 C CA . SER A 1 81 ? 4.909 1.224 -12.054 1.00 87.50 81 SER A CA 1
ATOM 640 C C . SER A 1 81 ? 5.563 0.018 -11.371 1.00 87.50 81 SER A C 1
ATOM 642 O O . SER A 1 81 ? 5.316 -1.116 -11.767 1.00 87.50 81 SER A O 1
ATOM 644 N N . LEU A 1 82 ? 6.371 0.243 -10.327 1.00 88.50 82 LEU A N 1
ATOM 645 C CA . LEU A 1 82 ? 6.976 -0.834 -9.538 1.00 88.50 82 LEU A CA 1
ATOM 646 C C . LEU A 1 82 ? 5.961 -1.533 -8.622 1.00 88.50 82 LEU A C 1
ATOM 648 O O . LEU A 1 82 ? 6.039 -2.750 -8.478 1.00 88.50 82 LEU A O 1
ATOM 652 N N . VAL A 1 83 ? 5.004 -0.800 -8.041 1.00 90.62 83 VAL A N 1
ATOM 653 C CA . VAL A 1 83 ? 3.879 -1.401 -7.297 1.00 90.62 83 VAL A CA 1
ATOM 654 C C . VAL A 1 83 ? 3.052 -2.305 -8.210 1.00 90.62 83 VAL A C 1
ATOM 656 O O . VAL A 1 83 ? 2.732 -3.430 -7.830 1.00 90.62 83 VAL A O 1
ATOM 659 N N . ASP A 1 84 ? 2.741 -1.829 -9.416 1.00 87.81 84 ASP A N 1
ATOM 660 C CA . ASP A 1 84 ? 1.964 -2.580 -10.405 1.00 87.81 84 ASP A CA 1
ATOM 661 C C . ASP A 1 84 ? 2.720 -3.827 -10.868 1.00 87.81 84 ASP A C 1
ATOM 663 O O . ASP A 1 84 ? 2.165 -4.922 -10.880 1.00 87.81 84 ASP A O 1
ATOM 667 N N . TRP A 1 85 ? 4.018 -3.683 -11.144 1.00 88.69 85 TRP A N 1
ATOM 668 C CA . TRP A 1 85 ? 4.890 -4.812 -11.442 1.00 88.69 85 TRP A CA 1
ATOM 669 C C . TRP A 1 85 ? 4.892 -5.842 -10.308 1.00 88.69 85 TRP A C 1
ATOM 671 O O . TRP A 1 85 ? 4.763 -7.039 -10.553 1.00 88.69 85 TRP A O 1
ATOM 681 N N . LEU A 1 86 ? 5.007 -5.401 -9.054 1.00 88.81 86 LEU A N 1
ATOM 682 C CA . LEU A 1 86 ? 5.004 -6.320 -7.924 1.00 88.81 86 LEU A CA 1
ATOM 683 C C . LEU A 1 86 ? 3.661 -7.053 -7.808 1.00 88.81 86 LEU A C 1
ATOM 685 O O . LEU A 1 86 ? 3.662 -8.262 -7.626 1.00 88.81 86 LEU A O 1
ATOM 689 N N . ALA A 1 87 ? 2.528 -6.370 -7.978 1.00 86.25 87 ALA A N 1
ATOM 690 C CA . ALA A 1 87 ? 1.208 -7.008 -7.943 1.00 86.25 87 ALA A CA 1
ATOM 691 C C . ALA A 1 87 ? 1.057 -8.136 -8.981 1.00 86.25 87 ALA A C 1
ATOM 693 O O . ALA A 1 87 ? 0.393 -9.140 -8.712 1.00 86.25 87 ALA A O 1
ATOM 694 N N . ASP A 1 88 ? 1.688 -7.997 -10.148 1.00 82.75 88 ASP A N 1
ATOM 695 C CA . ASP A 1 88 ? 1.641 -9.002 -11.212 1.00 82.75 88 ASP A CA 1
ATOM 696 C C . ASP A 1 88 ? 2.665 -10.135 -11.018 1.00 82.75 88 ASP A C 1
ATOM 698 O O . ASP A 1 88 ? 2.437 -11.255 -11.479 1.00 82.75 88 ASP A O 1
ATOM 702 N N . TYR A 1 89 ? 3.796 -9.876 -10.350 1.00 81.94 89 TYR A N 1
ATOM 703 C CA . TYR A 1 89 ? 4.947 -10.790 -10.322 1.00 81.94 89 TYR A CA 1
ATOM 704 C C . TYR A 1 89 ? 5.411 -11.233 -8.927 1.00 81.94 89 TYR A C 1
ATOM 706 O O . TYR A 1 89 ? 6.351 -12.025 -8.846 1.00 81.94 89 TYR A O 1
ATOM 714 N N . ASP A 1 90 ? 4.761 -10.804 -7.842 1.00 81.12 90 ASP A N 1
ATOM 715 C CA . ASP A 1 90 ? 5.128 -11.138 -6.454 1.00 81.12 90 ASP A CA 1
ATOM 716 C C . ASP A 1 90 ? 5.279 -12.651 -6.236 1.00 81.12 90 ASP A C 1
ATOM 718 O O . ASP A 1 90 ? 6.264 -13.117 -5.666 1.00 81.12 90 ASP A O 1
ATOM 722 N N . CYS A 1 91 ? 4.387 -13.453 -6.830 1.00 76.44 91 CYS A N 1
ATOM 723 C CA . CYS A 1 91 ? 4.434 -14.915 -6.739 1.00 76.44 91 CYS A CA 1
ATOM 724 C C . CYS A 1 91 ? 5.714 -15.553 -7.321 1.00 76.44 91 CYS A C 1
ATOM 726 O O . CYS A 1 91 ? 5.941 -16.750 -7.142 1.00 76.44 91 CYS A O 1
ATOM 728 N N . LEU A 1 92 ? 6.520 -14.794 -8.073 1.00 74.75 92 LEU A N 1
ATOM 729 C CA . LEU A 1 92 ? 7.791 -15.241 -8.642 1.00 74.75 92 LEU A CA 1
ATOM 730 C C . LEU A 1 92 ? 8.990 -14.948 -7.736 1.00 74.75 92 LEU A C 1
ATOM 732 O O . LEU A 1 92 ? 10.035 -15.569 -7.945 1.00 74.75 92 LEU A O 1
ATOM 736 N N . LEU A 1 93 ? 8.862 -14.030 -6.768 1.00 70.81 93 LEU A N 1
ATOM 737 C CA . LEU A 1 93 ? 9.990 -13.518 -5.986 1.00 70.81 93 LEU A CA 1
ATOM 738 C C . LEU A 1 93 ? 10.655 -14.584 -5.116 1.00 70.81 93 LEU A C 1
ATOM 740 O O . LEU A 1 93 ? 11.875 -14.560 -4.971 1.00 70.81 93 LEU A O 1
ATOM 744 N N . SER A 1 94 ? 9.904 -15.565 -4.611 1.00 64.25 94 SER A N 1
ATOM 745 C CA . SER A 1 94 ? 10.503 -16.668 -3.862 1.00 64.25 94 SER A CA 1
ATOM 746 C C . SER A 1 94 ? 9.803 -18.003 -4.095 1.00 64.25 94 SER A C 1
ATOM 748 O O . SER A 1 94 ? 8.579 -18.108 -4.092 1.00 64.25 94 SER A O 1
ATOM 750 N N . LYS A 1 95 ? 10.613 -19.048 -4.315 1.00 58.62 95 LYS A N 1
ATOM 751 C CA . LYS A 1 95 ? 10.163 -20.451 -4.367 1.00 58.62 95 LYS A CA 1
ATOM 752 C C . LYS A 1 95 ? 10.257 -21.155 -3.010 1.00 58.62 95 LYS A C 1
ATOM 754 O O . LYS A 1 95 ? 9.681 -22.228 -2.868 1.00 58.62 95 LYS A O 1
ATOM 759 N N . ALA A 1 96 ? 11.028 -20.602 -2.073 1.00 58.12 96 ALA A N 1
ATOM 760 C CA . ALA A 1 96 ? 11.372 -21.240 -0.801 1.00 58.12 96 ALA A CA 1
ATOM 761 C C . ALA A 1 96 ? 10.865 -20.454 0.417 1.00 58.12 96 ALA A C 1
ATOM 763 O O . ALA A 1 96 ? 10.561 -21.060 1.439 1.00 58.12 96 ALA A O 1
ATOM 764 N N . GLU A 1 97 ? 10.742 -19.132 0.299 1.00 65.25 97 GLU A N 1
ATOM 765 C CA . GLU A 1 97 ? 10.224 -18.253 1.345 1.00 65.25 97 GLU A CA 1
ATOM 766 C C . GLU A 1 97 ? 8.816 -17.758 0.993 1.00 65.25 97 GLU A C 1
ATOM 768 O O . GLU A 1 97 ? 8.472 -17.641 -0.189 1.00 65.25 97 GLU A O 1
ATOM 773 N N . PRO A 1 98 ? 7.974 -17.490 2.002 1.00 73.00 98 PRO A N 1
ATOM 774 C CA . PRO A 1 98 ? 6.629 -16.991 1.773 1.00 73.00 98 PRO A CA 1
ATOM 775 C C . PRO A 1 98 ? 6.662 -15.574 1.176 1.00 73.00 98 PRO A C 1
ATOM 777 O O . PRO A 1 98 ? 7.154 -14.637 1.795 1.00 73.00 98 PRO A O 1
ATOM 780 N N . THR A 1 99 ? 6.095 -15.429 -0.021 1.00 81.81 99 THR A N 1
ATOM 781 C CA . THR A 1 99 ? 5.780 -14.142 -0.676 1.00 81.81 99 THR A CA 1
ATOM 782 C C . THR A 1 99 ? 4.571 -13.476 -0.015 1.00 81.81 99 THR A C 1
ATOM 784 O O . THR A 1 99 ? 3.751 -14.183 0.592 1.00 81.81 99 THR A O 1
ATOM 787 N N . ILE A 1 100 ? 4.396 -12.158 -0.181 1.00 86.50 100 ILE A N 1
ATOM 788 C CA . ILE A 1 100 ? 3.200 -11.449 0.308 1.00 86.50 100 ILE A CA 1
ATOM 789 C C . ILE A 1 100 ? 1.933 -12.124 -0.225 1.00 86.50 100 ILE A C 1
ATOM 791 O O . ILE A 1 100 ? 1.032 -12.439 0.550 1.00 86.50 100 ILE A O 1
ATOM 795 N N . HIS A 1 101 ? 1.884 -12.431 -1.521 1.00 85.06 101 HIS A N 1
ATOM 796 C CA . HIS A 1 101 ? 0.770 -13.127 -2.153 1.00 85.06 101 HIS A CA 1
ATOM 797 C C . HIS A 1 101 ? 0.477 -14.462 -1.461 1.00 85.06 101 HIS A C 1
ATOM 799 O O . HIS A 1 101 ? -0.671 -14.751 -1.133 1.00 85.06 101 HIS A O 1
ATOM 805 N N . SER A 1 102 ? 1.495 -15.291 -1.204 1.00 83.69 102 SER A N 1
ATOM 806 C CA . SER A 1 102 ? 1.283 -16.579 -0.529 1.00 83.69 102 SER A CA 1
ATOM 807 C C . SER A 1 102 ? 0.780 -16.431 0.911 1.00 83.69 102 SER A C 1
ATOM 809 O O . SER A 1 102 ? -0.077 -17.212 1.324 1.00 83.69 102 SER A O 1
ATOM 811 N N . LYS A 1 103 ? 1.242 -15.409 1.648 1.00 89.38 103 LYS A N 1
ATOM 812 C CA . LYS A 1 103 ? 0.747 -15.097 2.996 1.00 89.38 103 LYS A CA 1
ATOM 813 C C . LYS A 1 103 ? -0.700 -14.614 2.965 1.00 89.38 103 LYS A C 1
ATOM 815 O O . LYS A 1 103 ? -1.507 -15.090 3.753 1.00 89.38 103 LYS A O 1
ATOM 820 N N . LEU A 1 104 ? -1.054 -13.743 2.019 1.00 89.31 104 LEU A N 1
ATOM 821 C CA . LEU A 1 104 ? -2.424 -13.252 1.851 1.00 89.31 104 LEU A CA 1
ATOM 822 C C . LEU A 1 104 ? -3.394 -14.362 1.440 1.00 89.31 104 LEU A C 1
ATOM 824 O O . LEU A 1 104 ? -4.485 -14.435 1.991 1.00 89.31 104 LEU A O 1
ATOM 828 N N . VAL A 1 105 ? -2.996 -15.264 0.537 1.00 85.50 105 VAL A N 1
ATOM 829 C CA . VAL A 1 105 ? -3.799 -16.453 0.197 1.00 85.50 105 VAL A CA 1
ATOM 830 C C . VAL A 1 105 ? -3.943 -17.380 1.409 1.00 85.50 105 VAL A C 1
ATOM 832 O O . VAL A 1 105 ? -5.024 -17.913 1.659 1.00 85.50 105 VAL A O 1
ATOM 835 N N . GLY A 1 106 ? -2.872 -17.567 2.187 1.00 87.88 106 GLY A N 1
ATOM 836 C CA . GLY A 1 106 ? -2.910 -18.318 3.444 1.00 87.88 106 GLY A CA 1
ATOM 837 C C . GLY A 1 106 ? -3.907 -17.729 4.444 1.00 87.88 106 GLY A C 1
ATOM 838 O O . GLY A 1 106 ? -4.763 -18.455 4.947 1.00 87.88 106 GLY A O 1
ATOM 839 N N . LEU A 1 107 ? -3.846 -16.413 4.658 1.00 90.38 107 LEU A N 1
ATOM 840 C CA . LEU A 1 107 ? -4.780 -15.668 5.498 1.00 90.38 107 LEU A CA 1
ATOM 841 C C . LEU A 1 107 ? -6.215 -15.798 4.980 1.00 90.38 107 LEU A C 1
ATOM 843 O O . LEU A 1 107 ? -7.108 -16.124 5.753 1.00 90.38 107 LEU A O 1
ATOM 847 N N . GLN A 1 108 ? -6.441 -15.618 3.678 1.00 88.38 108 GLN A N 1
ATOM 848 C CA . GLN A 1 108 ? -7.767 -15.721 3.066 1.00 88.38 108 GLN A CA 1
ATOM 849 C C . GLN A 1 108 ? -8.433 -17.072 3.358 1.00 88.38 108 GLN A C 1
ATOM 851 O O . GLN A 1 108 ? -9.598 -17.128 3.746 1.00 88.38 108 GLN A O 1
ATOM 856 N N . ASN A 1 109 ? -7.673 -18.165 3.252 1.00 86.81 109 ASN A N 1
ATOM 857 C CA . ASN A 1 109 ? -8.168 -19.502 3.582 1.00 86.81 109 ASN A CA 1
ATOM 858 C C . ASN A 1 109 ? -8.507 -19.663 5.073 1.00 86.81 109 ASN A C 1
ATOM 860 O O . ASN A 1 109 ? -9.381 -20.458 5.413 1.00 86.81 109 ASN A O 1
ATOM 864 N N . LYS A 1 110 ? -7.826 -18.932 5.964 1.00 89.31 110 LYS A N 1
ATOM 865 C CA . LYS A 1 110 ? -8.088 -18.949 7.410 1.00 89.31 110 LYS A CA 1
ATOM 866 C C . LYS A 1 110 ? -9.282 -18.088 7.806 1.00 89.31 110 LYS A C 1
ATOM 868 O O . LYS A 1 110 ? -10.033 -18.506 8.683 1.00 89.31 110 LYS A O 1
ATOM 873 N N . LEU A 1 111 ? -9.483 -16.940 7.151 1.00 88.12 111 LEU A N 1
ATOM 874 C CA . LEU A 1 111 ? -10.549 -15.978 7.468 1.00 88.12 111 LEU A CA 1
ATOM 875 C C . LEU A 1 111 ? -11.938 -16.630 7.525 1.00 88.12 111 LEU A C 1
ATOM 877 O O . LEU A 1 111 ? -12.731 -16.284 8.392 1.00 88.12 111 LEU A O 1
ATOM 881 N N . VAL A 1 112 ? -12.202 -17.631 6.676 1.00 83.50 112 VAL A N 1
ATOM 882 C CA . VAL A 1 112 ? -13.476 -18.376 6.637 1.00 83.50 112 VAL A CA 1
ATOM 883 C C . VAL A 1 112 ? -13.817 -19.070 7.965 1.00 83.50 112 VAL A C 1
ATOM 885 O O . VAL A 1 112 ? -14.990 -19.293 8.260 1.00 83.50 112 VAL A O 1
ATOM 888 N N . TYR A 1 113 ? -12.813 -19.405 8.775 1.00 87.06 113 TYR A N 1
ATOM 889 C CA . TYR A 1 113 ? -12.977 -20.179 10.007 1.00 87.06 113 TYR A CA 1
ATOM 890 C C . TYR A 1 113 ? -12.828 -19.345 11.285 1.00 87.06 113 TYR A C 1
ATOM 892 O O . TYR A 1 113 ? -13.040 -19.868 12.380 1.00 87.06 113 TYR A O 1
ATOM 900 N N . LEU A 1 114 ? -12.449 -18.070 11.172 1.00 86.94 114 LEU A N 1
ATOM 901 C CA . LEU A 1 114 ? -12.217 -17.198 12.320 1.00 86.94 114 LEU A CA 1
ATOM 902 C C . LEU A 1 114 ? -13.524 -16.538 12.775 1.00 86.94 114 LEU A C 1
ATOM 904 O O . LEU A 1 114 ? -14.273 -15.995 11.970 1.00 86.94 114 LEU A O 1
ATOM 908 N N . GLN A 1 115 ? -13.783 -16.560 14.085 1.00 83.50 115 GLN A N 1
ATOM 909 C CA . GLN A 1 115 ? -14.924 -15.852 14.683 1.00 83.50 115 GLN A CA 1
ATOM 910 C C . GLN A 1 115 ? -14.607 -14.381 14.977 1.00 83.50 115 GLN A C 1
ATOM 912 O O . GLN A 1 115 ? -15.436 -13.513 14.725 1.00 83.50 115 GLN A O 1
ATOM 917 N N . VAL A 1 116 ? -13.406 -14.109 15.495 1.00 87.50 116 VAL A N 1
ATOM 918 C CA . VAL A 1 116 ? -12.889 -12.762 15.773 1.00 87.50 116 VAL A CA 1
ATOM 919 C C . VAL A 1 116 ? -11.585 -12.626 15.002 1.00 87.50 116 VAL A C 1
ATOM 921 O O . VAL A 1 116 ? -10.554 -13.162 15.406 1.00 87.50 116 VAL A O 1
ATOM 924 N N . ILE A 1 117 ? -11.646 -11.991 13.834 1.00 91.44 117 ILE A N 1
ATOM 925 C CA . ILE A 1 117 ? -10.513 -11.973 12.900 1.00 91.44 117 ILE A CA 1
ATOM 926 C C . ILE A 1 117 ? -9.351 -11.128 13.428 1.00 91.44 117 ILE A C 1
ATOM 928 O O . ILE A 1 117 ? -8.194 -11.445 13.177 1.00 91.44 117 ILE A O 1
ATOM 932 N N . GLU A 1 118 ? -9.652 -10.078 14.195 1.00 92.44 118 GLU A N 1
ATOM 933 C CA . GLU A 1 118 ? -8.666 -9.142 14.732 1.00 92.44 118 GLU A CA 1
ATOM 934 C C . GLU A 1 118 ? -7.798 -9.710 15.864 1.00 92.44 118 GLU A C 1
ATOM 936 O O . GLU A 1 118 ? -6.791 -9.092 16.222 1.00 92.44 118 GLU A O 1
ATOM 941 N N . ASP A 1 119 ? -8.162 -10.872 16.410 1.00 91.81 119 ASP A N 1
ATOM 942 C CA . ASP A 1 119 ? -7.371 -11.590 17.415 1.00 91.81 119 ASP A CA 1
ATOM 943 C C . ASP A 1 119 ? -6.294 -12.486 16.798 1.00 91.81 119 ASP A C 1
ATOM 945 O O . ASP A 1 119 ? -5.321 -12.844 17.474 1.00 91.81 119 ASP A O 1
ATOM 949 N N . ASP A 1 120 ? -6.433 -12.823 15.515 1.00 92.75 120 ASP A N 1
ATOM 950 C CA . ASP A 1 120 ? -5.444 -13.613 14.801 1.00 92.75 120 ASP A CA 1
ATOM 951 C C . ASP A 1 120 ? -4.221 -12.741 14.435 1.00 92.75 120 ASP A C 1
ATOM 953 O O . ASP A 1 120 ? -4.362 -11.659 13.855 1.00 92.75 120 ASP A O 1
ATOM 957 N N . PRO A 1 121 ? -2.989 -13.160 14.773 1.00 91.12 121 PRO A N 1
ATOM 958 C CA . PRO A 1 121 ? -1.797 -12.372 14.473 1.00 91.12 121 PRO A CA 1
ATOM 959 C C . PRO A 1 121 ? -1.521 -12.247 12.966 1.00 91.12 121 PRO A C 1
ATOM 961 O O . PRO A 1 121 ? -0.984 -11.223 12.537 1.00 91.12 121 PRO A O 1
ATOM 964 N N . GLU A 1 122 ? -1.903 -13.239 12.155 1.00 93.62 122 GLU A N 1
ATOM 965 C CA . GLU A 1 122 ? -1.678 -13.218 10.706 1.00 93.62 122 GLU A CA 1
ATOM 966 C C . GLU A 1 122 ? -2.613 -12.233 9.999 1.00 93.62 122 GLU A C 1
ATOM 968 O O . GLU A 1 122 ? -2.275 -11.741 8.923 1.00 93.62 122 GLU A O 1
ATOM 973 N N . TYR A 1 123 ? -3.748 -11.875 10.609 1.00 95.94 123 TYR A N 1
ATOM 974 C CA . TYR A 1 123 ? -4.622 -10.815 10.104 1.00 95.94 123 TYR A CA 1
ATOM 975 C C . TYR A 1 123 ? -3.895 -9.464 10.058 1.00 95.94 123 TYR A C 1
ATOM 977 O O . TYR A 1 123 ? -3.796 -8.838 8.998 1.00 95.94 123 TYR A O 1
ATOM 985 N N . TRP A 1 124 ? -3.307 -9.033 11.179 1.00 97.00 124 TRP A N 1
ATOM 986 C CA . TRP A 1 124 ? -2.556 -7.774 11.233 1.00 97.00 124 TRP A CA 1
ATOM 987 C C . TRP A 1 124 ? -1.254 -7.833 10.433 1.00 97.00 124 TRP A C 1
ATOM 989 O O . TRP A 1 124 ? -0.865 -6.826 9.830 1.00 97.00 124 TRP A O 1
ATOM 999 N N . GLU A 1 125 ? -0.596 -8.995 10.383 1.00 96.06 125 GLU A N 1
ATOM 1000 C CA . GLU A 1 125 ? 0.565 -9.216 9.518 1.00 96.06 125 GLU A CA 1
ATOM 1001 C C . GLU A 1 125 ? 0.188 -9.041 8.040 1.00 96.06 125 GLU A C 1
ATOM 1003 O O . GLU A 1 125 ? 0.830 -8.264 7.335 1.00 96.06 125 GLU A O 1
ATOM 1008 N N . GLY A 1 126 ? -0.891 -9.681 7.582 1.00 95.31 126 GLY A N 1
ATOM 1009 C CA . GLY A 1 126 ? -1.383 -9.592 6.208 1.00 95.31 126 GLY A CA 1
ATOM 1010 C C . GLY A 1 126 ? -1.711 -8.161 5.785 1.00 95.31 126 GLY A C 1
ATOM 1011 O O . GLY A 1 126 ? -1.279 -7.720 4.717 1.00 95.31 126 GLY A O 1
ATOM 1012 N N . ILE A 1 127 ? -2.399 -7.397 6.644 1.00 97.50 127 ILE A N 1
ATOM 1013 C CA . ILE A 1 127 ? -2.677 -5.976 6.380 1.00 97.50 127 ILE A CA 1
ATOM 1014 C C . ILE A 1 127 ? -1.373 -5.177 6.297 1.00 97.50 127 ILE A C 1
ATOM 1016 O O . ILE A 1 127 ? -1.220 -4.339 5.409 1.00 97.50 127 ILE A O 1
ATOM 1020 N N . SER A 1 128 ? -0.424 -5.439 7.198 1.00 98.12 128 SER A N 1
ATOM 1021 C CA . SER A 1 128 ? 0.860 -4.733 7.235 1.00 98.12 128 SER A CA 1
ATOM 1022 C C . SER A 1 128 ? 1.691 -4.995 5.977 1.00 98.12 128 SER A C 1
ATOM 1024 O O . SER A 1 128 ? 2.222 -4.047 5.403 1.00 98.12 128 SER A O 1
ATOM 1026 N N . LEU A 1 129 ? 1.751 -6.250 5.518 1.00 95.88 129 LEU A N 1
ATOM 1027 C CA . LEU A 1 129 ? 2.438 -6.651 4.287 1.00 95.88 129 LEU A CA 1
ATOM 1028 C C . LEU A 1 129 ? 1.826 -5.965 3.061 1.00 95.88 129 LEU A C 1
ATOM 1030 O O . LEU A 1 129 ? 2.536 -5.327 2.287 1.00 95.88 129 LEU A O 1
ATOM 1034 N N . ALA A 1 130 ? 0.498 -6.036 2.911 1.00 96.00 130 ALA A N 1
ATOM 1035 C CA . ALA A 1 130 ? -0.209 -5.390 1.806 1.00 96.00 130 ALA A CA 1
ATOM 1036 C C . ALA A 1 130 ? -0.033 -3.862 1.825 1.00 96.00 130 ALA A C 1
ATOM 1038 O O . ALA A 1 130 ? 0.145 -3.238 0.776 1.00 96.00 130 ALA A O 1
ATOM 1039 N N . LEU A 1 131 ? -0.049 -3.254 3.017 1.00 97.69 131 LEU A N 1
ATOM 1040 C CA . LEU A 1 131 ? 0.181 -1.826 3.181 1.00 97.69 131 LEU A CA 1
ATOM 1041 C C . LEU A 1 131 ? 1.605 -1.448 2.786 1.00 97.69 131 LEU A C 1
ATOM 1043 O O . LEU A 1 131 ? 1.760 -0.507 2.022 1.00 97.69 131 LEU A O 1
ATOM 1047 N N . ALA A 1 132 ? 2.630 -2.173 3.236 1.00 96.69 132 ALA A N 1
ATOM 1048 C CA . ALA A 1 132 ? 4.025 -1.846 2.938 1.00 96.69 132 ALA A CA 1
ATOM 1049 C C . ALA A 1 132 ? 4.288 -1.698 1.428 1.00 96.69 132 ALA A C 1
ATOM 1051 O O . ALA A 1 132 ? 4.982 -0.777 1.003 1.00 96.69 132 ALA A O 1
ATOM 1052 N N . VAL A 1 133 ? 3.646 -2.525 0.603 1.00 94.88 133 VAL A N 1
ATOM 1053 C CA . VAL A 1 133 ? 3.796 -2.477 -0.860 1.00 94.88 133 VAL A CA 1
ATOM 1054 C C . VAL A 1 133 ? 2.732 -1.642 -1.578 1.00 94.88 133 VAL A C 1
ATOM 1056 O O . VAL A 1 133 ? 2.707 -1.573 -2.806 1.00 94.88 133 VAL A O 1
ATOM 1059 N N . GLY A 1 134 ? 1.858 -0.965 -0.833 1.00 94.38 134 GLY A N 1
ATOM 1060 C CA . GLY A 1 134 ? 0.873 -0.037 -1.381 1.00 94.38 134 GLY A CA 1
ATOM 1061 C C . GLY A 1 134 ? -0.322 -0.701 -2.066 1.00 94.38 134 GLY A C 1
ATOM 1062 O O . GLY A 1 134 ? -0.938 -0.066 -2.929 1.00 94.38 134 GLY A O 1
ATOM 1063 N N . TRP A 1 135 ? -0.677 -1.935 -1.694 1.00 94.00 135 TRP A N 1
ATOM 1064 C CA . TRP A 1 135 ? -1.886 -2.636 -2.149 1.00 94.00 135 TRP A CA 1
ATOM 1065 C C . TRP A 1 135 ? -3.113 -2.196 -1.335 1.00 94.00 135 TRP A C 1
ATOM 1067 O O . TRP A 1 135 ? -3.697 -2.947 -0.553 1.00 94.00 135 TRP A O 1
ATOM 1077 N N . LEU A 1 136 ? -3.486 -0.926 -1.505 1.00 94.31 136 LEU A N 1
ATOM 1078 C CA . LEU A 1 136 ? -4.463 -0.225 -0.664 1.00 94.31 136 LEU A CA 1
ATOM 1079 C C . LEU A 1 136 ? -5.864 -0.845 -0.699 1.00 94.31 136 LEU A C 1
ATOM 1081 O O . LEU A 1 136 ? -6.549 -0.853 0.321 1.00 94.31 136 LEU A O 1
ATOM 1085 N N . ASP A 1 137 ? -6.272 -1.394 -1.842 1.00 91.31 137 ASP A N 1
ATOM 1086 C CA . ASP A 1 137 ? -7.575 -2.048 -2.001 1.00 91.31 137 ASP A CA 1
ATOM 1087 C C . ASP A 1 137 ? -7.708 -3.245 -1.050 1.00 91.31 137 ASP A C 1
ATOM 1089 O O . ASP A 1 137 ? -8.729 -3.407 -0.384 1.00 91.31 137 ASP A O 1
ATOM 1093 N N . ILE A 1 138 ? -6.642 -4.042 -0.924 1.00 91.44 138 ILE A N 1
ATOM 1094 C CA . ILE A 1 138 ? -6.575 -5.184 -0.006 1.00 91.44 138 ILE A CA 1
ATOM 1095 C C . ILE A 1 138 ? -6.597 -4.701 1.444 1.00 91.44 138 ILE A C 1
ATOM 1097 O O . ILE A 1 138 ? -7.374 -5.215 2.243 1.00 91.44 138 ILE A O 1
ATOM 1101 N N . VAL A 1 139 ? -5.796 -3.683 1.772 1.00 95.75 139 VAL A N 1
ATOM 1102 C CA . VAL A 1 139 ? -5.735 -3.096 3.121 1.00 95.75 139 VAL A CA 1
ATOM 1103 C C . VAL A 1 139 ? -7.116 -2.640 3.584 1.00 95.75 139 VAL A C 1
ATOM 1105 O O . VAL A 1 139 ? -7.554 -3.009 4.670 1.00 95.75 139 VAL A O 1
ATOM 1108 N N . VAL A 1 140 ? -7.821 -1.863 2.760 1.00 95.06 140 VAL A N 1
ATOM 1109 C CA . VAL A 1 140 ? -9.139 -1.324 3.120 1.00 95.06 140 VAL A CA 1
ATOM 1110 C C . VAL A 1 140 ? -10.194 -2.422 3.185 1.00 95.06 140 VAL A C 1
ATOM 1112 O O . VAL A 1 140 ? -11.028 -2.390 4.086 1.00 95.06 140 VAL A O 1
ATOM 1115 N N . LYS A 1 141 ? -10.154 -3.412 2.284 1.00 92.94 141 LYS A N 1
ATOM 1116 C CA . LYS A 1 141 ? -11.052 -4.573 2.362 1.00 92.94 141 LYS A CA 1
ATOM 1117 C C . LYS A 1 141 ? -10.850 -5.346 3.660 1.00 92.94 141 LYS A C 1
ATOM 1119 O O . LYS A 1 141 ? -11.833 -5.599 4.342 1.00 92.94 141 LYS A O 1
ATOM 1124 N N . LEU A 1 142 ? -9.607 -5.663 4.023 1.00 94.25 142 LEU A N 1
ATOM 1125 C CA . LEU A 1 142 ? -9.300 -6.379 5.261 1.00 94.25 142 LEU A CA 1
ATOM 1126 C C . LEU A 1 142 ? -9.720 -5.568 6.492 1.00 94.25 142 LEU A C 1
ATOM 1128 O O . LEU A 1 142 ? -10.450 -6.098 7.318 1.00 94.25 142 LEU A O 1
ATOM 1132 N N . LEU A 1 143 ? -9.377 -4.274 6.571 1.00 95.56 143 LEU A N 1
ATOM 1133 C CA . LEU A 1 143 ? -9.802 -3.402 7.678 1.00 95.56 143 LEU A CA 1
ATOM 1134 C C . LEU A 1 143 ? -11.328 -3.351 7.842 1.00 95.56 143 LEU A C 1
ATOM 1136 O O . LEU A 1 143 ? -11.814 -3.294 8.965 1.00 95.56 143 LEU A O 1
ATOM 1140 N N . ARG A 1 144 ? -12.089 -3.401 6.744 1.00 92.38 144 ARG A N 1
ATOM 1141 C CA . ARG A 1 144 ? -13.561 -3.389 6.771 1.00 92.38 144 ARG A CA 1
ATOM 1142 C C . ARG A 1 144 ? -14.203 -4.726 7.144 1.00 92.38 144 ARG A C 1
ATOM 1144 O O . ARG A 1 144 ? -15.409 -4.756 7.361 1.00 92.38 144 ARG A O 1
ATOM 1151 N N . LEU A 1 145 ? -13.433 -5.811 7.236 1.00 91.12 145 LEU A N 1
ATOM 1152 C CA . LEU A 1 145 ? -13.913 -7.080 7.801 1.00 91.12 145 LEU A CA 1
ATOM 1153 C C . LEU A 1 145 ? -13.862 -7.100 9.327 1.00 91.12 145 LEU A C 1
ATOM 1155 O O . LEU A 1 145 ? -14.408 -8.012 9.941 1.00 91.12 145 LEU A O 1
ATOM 1159 N N . HIS A 1 146 ? -13.173 -6.132 9.928 1.00 92.50 146 HIS A N 1
ATOM 1160 C CA . HIS A 1 146 ? -12.940 -6.069 11.360 1.00 92.50 146 HIS A CA 1
ATOM 1161 C C . HIS A 1 146 ? -14.253 -6.178 12.158 1.00 92.50 146 HIS A C 1
ATOM 1163 O O . HIS A 1 146 ? -15.252 -5.547 11.803 1.00 92.50 146 HIS A O 1
ATOM 1169 N N . GLY A 1 147 ? -14.252 -6.933 13.265 1.00 89.19 147 GLY A N 1
ATOM 1170 C CA . GLY A 1 147 ? -15.471 -7.243 14.026 1.00 89.19 147 GLY A CA 1
ATOM 1171 C C . GLY A 1 147 ? -16.252 -6.016 14.518 1.00 89.19 147 GLY A C 1
ATOM 1172 O O . GLY A 1 147 ? -17.469 -6.066 14.658 1.00 89.19 147 GLY A O 1
A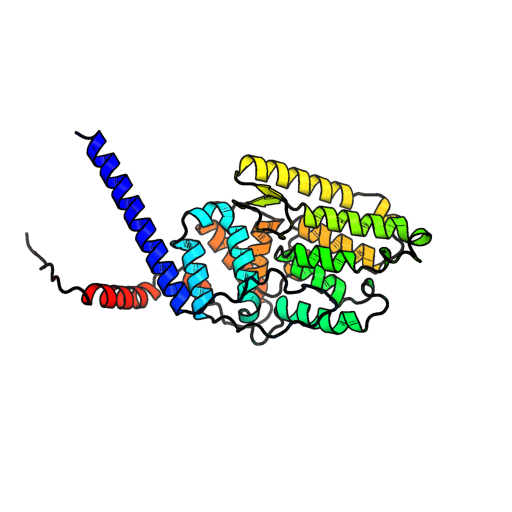TOM 1173 N N . SER A 1 148 ? -15.585 -4.872 14.692 1.00 88.56 148 SER A N 1
ATOM 1174 C CA . SER A 1 148 ? -16.225 -3.603 15.077 1.00 88.56 148 SER A CA 1
ATOM 1175 C C . SER A 1 148 ? -17.219 -3.029 14.052 1.00 88.56 148 SER A C 1
ATOM 1177 O O . SER A 1 148 ? -17.915 -2.072 14.383 1.00 88.56 148 SER A O 1
ATOM 1179 N N . TYR A 1 149 ? -17.304 -3.558 12.825 1.00 84.38 149 TYR A N 1
ATOM 1180 C CA . TYR A 1 149 ? -18.339 -3.182 11.845 1.00 84.38 149 TYR A CA 1
ATOM 1181 C C . TYR A 1 149 ? -19.653 -3.966 12.005 1.00 84.38 149 TYR A C 1
ATOM 1183 O O . TYR A 1 149 ? -20.635 -3.651 11.330 1.00 84.38 149 TYR A O 1
ATOM 1191 N N . GLN A 1 150 ? -19.698 -4.986 12.867 1.00 78.69 150 GLN A N 1
ATOM 1192 C CA . GLN A 1 150 ? -20.905 -5.781 13.084 1.00 78.69 150 GLN A CA 1
ATOM 1193 C C . GLN A 1 150 ? -21.957 -4.959 13.853 1.00 78.69 150 GLN A C 1
ATOM 1195 O O . GLN A 1 150 ? -21.685 -4.412 14.922 1.00 78.69 150 GLN A O 1
ATOM 1200 N N . LEU A 1 151 ? -23.160 -4.842 13.268 1.00 60.94 151 LEU A N 1
ATOM 1201 C CA . LEU A 1 151 ? -24.252 -3.959 13.715 1.00 60.94 151 LEU A CA 1
ATOM 1202 C C . LEU A 1 151 ? -24.733 -4.232 15.150 1.00 60.94 151 LEU A C 1
ATOM 1204 O O . LEU A 1 151 ? -25.257 -3.333 15.799 1.00 60.94 151 LEU A O 1
ATOM 1208 N N . ASP A 1 152 ? -24.554 -5.452 15.646 1.00 61.22 152 ASP A N 1
ATOM 1209 C CA . ASP A 1 152 ? -24.932 -5.893 16.989 1.00 61.22 152 ASP A CA 1
ATOM 1210 C C . ASP A 1 152 ? -23.929 -5.482 18.084 1.00 61.22 152 ASP A C 1
ATOM 1212 O O . ASP A 1 152 ? -24.238 -5.617 19.268 1.00 61.22 152 ASP A O 1
ATOM 1216 N N . GLN A 1 153 ? -22.756 -4.943 17.720 1.00 54.81 153 GLN A N 1
ATOM 1217 C CA . GLN A 1 153 ? -21.691 -4.558 18.662 1.00 54.81 153 GLN A CA 1
ATOM 1218 C C . GLN A 1 153 ? -21.342 -3.058 18.676 1.00 54.81 153 GLN A C 1
ATOM 1220 O O . GLN A 1 153 ? -20.467 -2.645 19.446 1.00 54.81 153 GLN A O 1
ATOM 1225 N N . ILE A 1 154 ? -22.005 -2.233 17.855 1.00 56.53 154 ILE A N 1
ATOM 1226 C CA . ILE A 1 154 ? -21.619 -0.828 17.623 1.00 56.53 154 ILE A CA 1
ATOM 1227 C C . ILE A 1 154 ? -21.663 0.018 18.908 1.00 56.53 154 ILE A C 1
ATOM 1229 O O . ILE A 1 154 ? -20.740 0.800 19.132 1.00 56.53 154 ILE A O 1
ATOM 1233 N N . ASP A 1 155 ? -22.631 -0.201 19.804 1.00 57.81 155 ASP A N 1
ATOM 1234 C CA . ASP A 1 155 ? -22.778 0.624 21.017 1.00 57.81 155 ASP A CA 1
ATOM 123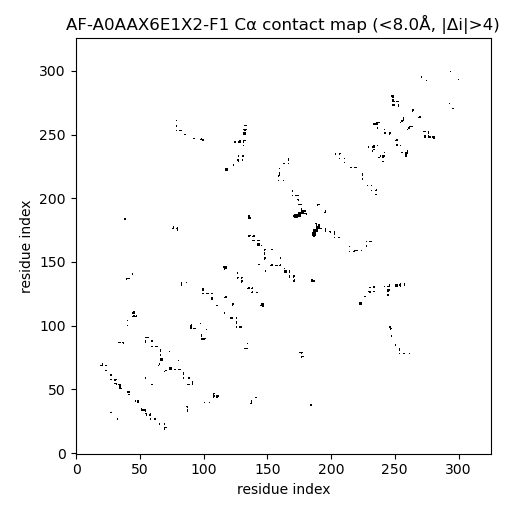5 C C . ASP A 1 155 ? -21.606 0.476 22.013 1.00 57.81 155 ASP A C 1
ATOM 1237 O O . ASP A 1 155 ? -21.286 1.421 22.730 1.00 57.81 155 ASP A O 1
ATOM 1241 N N . ASN A 1 156 ? -20.912 -0.673 22.040 1.00 70.38 156 ASN A N 1
ATOM 1242 C CA . ASN A 1 156 ? -19.779 -0.912 22.953 1.00 70.38 156 ASN A CA 1
ATOM 1243 C C . ASN A 1 156 ? -18.398 -0.769 22.286 1.00 70.38 156 ASN A C 1
ATOM 1245 O O . ASN A 1 156 ? -17.381 -0.771 22.983 1.00 70.38 156 ASN A O 1
ATOM 1249 N N . ARG A 1 157 ? -18.338 -0.666 20.951 1.00 84.69 157 ARG A N 1
ATOM 1250 C CA . ARG A 1 157 ? -17.084 -0.618 20.172 1.00 84.69 157 ARG A CA 1
ATOM 1251 C C . ARG A 1 157 ? -16.974 0.616 19.273 1.00 84.69 157 ARG A C 1
ATOM 1253 O O . ARG A 1 157 ? -16.114 0.643 18.397 1.00 84.69 157 ARG A O 1
ATOM 1260 N N . GLU A 1 158 ? -17.777 1.655 19.499 1.00 88.50 158 GLU A N 1
ATOM 1261 C CA . GLU A 1 158 ? -17.814 2.868 18.664 1.00 88.50 158 GLU A CA 1
ATOM 1262 C C . GLU A 1 158 ? -16.426 3.504 18.470 1.00 88.50 158 GLU A C 1
ATOM 1264 O O . GLU A 1 158 ? -16.001 3.742 17.341 1.00 88.50 158 GLU A O 1
ATOM 1269 N N . THR A 1 159 ? -15.664 3.713 19.550 1.00 91.75 159 THR A N 1
ATOM 1270 C CA . THR A 1 159 ? -14.305 4.280 19.462 1.00 91.75 159 THR A CA 1
ATOM 1271 C C . THR A 1 159 ? -13.357 3.396 18.656 1.00 91.75 159 THR A C 1
ATOM 1273 O O . THR A 1 159 ? -12.523 3.892 17.899 1.00 91.75 159 THR A O 1
ATOM 1276 N N . GLU A 1 160 ? -13.464 2.080 18.822 1.00 93.12 160 GLU A N 1
ATOM 1277 C CA . GLU A 1 160 ? -12.649 1.126 18.080 1.00 93.12 160 GLU A CA 1
ATOM 1278 C C . GLU A 1 160 ? -13.007 1.143 16.591 1.00 93.12 160 GLU A C 1
ATOM 1280 O O . GLU A 1 160 ? -12.112 1.247 15.755 1.00 93.12 160 GLU A O 1
ATOM 1285 N N . ASN A 1 161 ? -14.301 1.125 16.259 1.00 93.38 161 ASN A N 1
ATOM 1286 C CA . ASN A 1 161 ? -14.789 1.295 14.894 1.00 93.38 161 ASN A CA 1
ATOM 1287 C C . ASN A 1 161 ? -14.283 2.609 14.282 1.00 93.38 161 ASN A C 1
ATOM 1289 O O . ASN A 1 161 ? -13.695 2.594 13.204 1.00 93.38 161 ASN A O 1
ATOM 1293 N N . GLY A 1 162 ? -14.406 3.722 15.008 1.00 94.25 162 GLY A N 1
ATOM 1294 C CA . GLY A 1 162 ? -13.939 5.030 14.559 1.00 94.25 162 GLY A CA 1
ATOM 1295 C C . GLY A 1 162 ? -12.436 5.070 14.276 1.00 94.25 162 GLY A C 1
ATOM 1296 O O . GLY A 1 162 ? -12.011 5.701 13.309 1.00 94.25 162 GLY A O 1
ATOM 1297 N N . LEU A 1 163 ? -11.615 4.371 15.070 1.00 96.62 163 LEU A N 1
ATOM 1298 C CA . LEU A 1 163 ? -10.181 4.235 14.799 1.00 96.62 163 LEU A CA 1
ATOM 1299 C C . LEU A 1 163 ? -9.909 3.382 13.556 1.00 96.62 163 LEU A C 1
ATOM 1301 O O . LEU A 1 163 ? -9.096 3.787 12.725 1.00 96.62 163 LEU A O 1
ATOM 1305 N N . VAL A 1 164 ? -10.579 2.235 13.412 1.00 96.56 164 VAL A N 1
ATOM 1306 C CA . VAL A 1 164 ? -10.427 1.365 12.234 1.00 96.56 164 VAL A CA 1
ATOM 1307 C C . VAL A 1 164 ? -10.831 2.114 10.960 1.00 96.56 164 VAL A C 1
ATOM 1309 O O . VAL A 1 164 ? -10.054 2.144 10.004 1.00 96.56 164 VAL A O 1
ATOM 1312 N N . GLU A 1 165 ? -11.974 2.803 10.968 1.00 96.44 165 GLU A N 1
ATOM 1313 C CA . GLU A 1 165 ? -12.445 3.602 9.833 1.00 96.44 165 GLU A CA 1
ATOM 1314 C C . GLU A 1 165 ? -11.496 4.770 9.543 1.00 96.44 165 GLU A C 1
ATOM 1316 O O . GLU A 1 165 ? -11.159 5.014 8.386 1.00 96.44 165 GLU A O 1
ATOM 1321 N N . ALA A 1 166 ? -10.980 5.461 10.565 1.00 97.94 166 ALA A N 1
ATOM 1322 C CA . ALA A 1 166 ? -10.012 6.537 10.359 1.00 97.94 166 ALA A CA 1
ATOM 1323 C C . ALA A 1 166 ? -8.738 6.039 9.655 1.00 97.94 166 ALA A C 1
ATOM 1325 O O . ALA A 1 166 ? -8.248 6.695 8.731 1.00 97.94 166 ALA A O 1
ATOM 1326 N N . VAL A 1 167 ? -8.213 4.872 10.043 1.00 98.44 167 VAL A N 1
ATOM 1327 C CA . VAL A 1 167 ? -7.053 4.263 9.373 1.00 98.44 167 VAL A CA 1
ATOM 1328 C C . VAL A 1 167 ? -7.408 3.784 7.963 1.00 98.44 167 VAL A C 1
ATOM 1330 O O . VAL A 1 167 ? -6.620 4.001 7.041 1.00 98.44 167 VAL A O 1
ATOM 1333 N N . ALA A 1 168 ? -8.596 3.208 7.755 1.00 97.69 168 ALA A N 1
ATOM 1334 C CA . ALA A 1 168 ? -9.071 2.808 6.432 1.00 97.69 168 ALA A CA 1
ATOM 1335 C C . ALA A 1 168 ? -9.204 4.015 5.485 1.00 97.69 168 ALA A C 1
ATOM 1337 O O . ALA A 1 168 ? -8.767 3.953 4.333 1.00 97.69 168 ALA A O 1
ATOM 1338 N N . VAL A 1 169 ? -9.713 5.149 5.977 1.00 97.56 169 VAL A N 1
ATOM 1339 C CA . VAL A 1 169 ? -9.775 6.411 5.228 1.00 97.56 169 VAL A CA 1
ATOM 1340 C C . VAL A 1 169 ? -8.372 6.908 4.888 1.00 97.56 169 VAL A C 1
ATOM 1342 O O . VAL A 1 169 ? -8.118 7.236 3.728 1.00 97.56 169 VAL A O 1
ATOM 1345 N N . LEU A 1 170 ? -7.437 6.924 5.842 1.00 98.25 170 LEU A N 1
ATOM 1346 C CA . LEU A 1 170 ? -6.047 7.319 5.581 1.00 98.25 170 LEU A CA 1
ATOM 1347 C C . LEU A 1 170 ? -5.390 6.422 4.523 1.00 98.25 170 LEU A C 1
ATOM 1349 O O . LEU A 1 170 ? -4.764 6.943 3.603 1.00 98.25 170 LEU A O 1
ATOM 1353 N N . ALA A 1 171 ? -5.587 5.103 4.587 1.00 97.38 171 ALA A N 1
ATOM 1354 C CA . ALA A 1 171 ? -5.107 4.183 3.557 1.00 97.38 171 ALA A CA 1
ATOM 1355 C C . ALA A 1 171 ? -5.747 4.484 2.190 1.00 97.38 171 ALA A C 1
ATOM 1357 O O . ALA A 1 171 ? -5.041 4.640 1.197 1.00 97.38 171 ALA A O 1
ATOM 1358 N N . SER A 1 172 ? -7.073 4.647 2.139 1.00 95.88 172 SER A N 1
ATOM 1359 C CA . SER A 1 172 ? -7.822 4.894 0.895 1.00 95.88 172 SER A CA 1
ATOM 1360 C C . SER A 1 172 ? -7.494 6.232 0.221 1.00 95.88 172 SER A C 1
ATOM 1362 O O . SER A 1 172 ? -7.684 6.385 -0.985 1.00 95.88 172 SER A O 1
ATOM 1364 N N . THR A 1 173 ? -7.003 7.203 0.995 1.00 96.06 173 THR A N 1
ATOM 1365 C CA . THR A 1 173 ? -6.699 8.567 0.541 1.00 96.06 173 THR A CA 1
ATOM 1366 C C . THR A 1 173 ? -5.207 8.819 0.340 1.00 96.06 173 THR A C 1
ATOM 1368 O O . THR A 1 173 ? -4.832 9.940 -0.002 1.00 96.06 173 THR A O 1
ATOM 1371 N N . MET A 1 174 ? -4.359 7.795 0.503 1.00 96.12 174 MET A N 1
ATOM 1372 C CA . MET A 1 174 ? -2.914 7.898 0.299 1.00 96.12 174 MET A CA 1
ATOM 1373 C C . MET A 1 174 ? -2.602 8.547 -1.063 1.00 96.12 174 MET A C 1
ATOM 1375 O O . MET A 1 174 ? -3.082 8.056 -2.090 1.00 96.12 174 MET A O 1
ATOM 1379 N N . PRO A 1 175 ? -1.824 9.643 -1.111 1.00 94.94 175 PRO A N 1
ATOM 1380 C CA . PRO A 1 175 ? -1.484 10.295 -2.370 1.00 94.94 175 PRO A CA 1
ATOM 1381 C C . PRO A 1 175 ? -0.621 9.388 -3.254 1.00 94.94 175 PRO A C 1
ATOM 1383 O O . PRO A 1 175 ? 0.355 8.802 -2.788 1.00 94.94 175 PRO A O 1
ATOM 1386 N N . ARG A 1 176 ? -0.965 9.294 -4.539 1.00 91.69 176 ARG A N 1
ATOM 1387 C CA . ARG A 1 176 ? -0.297 8.462 -5.552 1.00 91.69 176 ARG A CA 1
ATOM 1388 C C . ARG A 1 176 ? 0.132 9.334 -6.724 1.00 91.69 176 ARG A C 1
ATOM 1390 O O . ARG A 1 176 ? -0.642 10.162 -7.206 1.00 91.69 176 ARG A O 1
ATOM 1397 N N . MET A 1 177 ? 1.365 9.170 -7.187 1.00 88.38 177 MET A N 1
ATOM 1398 C CA . MET A 1 177 ? 1.861 9.909 -8.350 1.00 88.38 177 MET A CA 1
ATOM 1399 C C . MET A 1 177 ? 1.517 9.114 -9.602 1.00 88.38 177 MET A C 1
ATOM 1401 O O . MET A 1 177 ? 2.295 8.256 -9.986 1.00 88.38 177 MET A O 1
ATOM 1405 N N . ARG A 1 178 ? 0.359 9.350 -10.220 1.00 84.75 178 ARG A N 1
ATOM 1406 C CA . ARG A 1 178 ? -0.110 8.566 -11.372 1.00 84.75 178 ARG A CA 1
ATOM 1407 C C . ARG A 1 178 ? -0.819 9.463 -12.389 1.00 84.75 178 ARG A C 1
ATOM 1409 O O . ARG A 1 178 ? -1.540 10.370 -11.968 1.00 84.75 178 ARG A O 1
ATOM 1416 N N . PRO A 1 179 ? -0.660 9.209 -13.706 1.00 74.75 179 PRO A N 1
ATOM 1417 C CA . PRO A 1 179 ? -1.418 9.904 -14.736 1.00 74.75 179 PRO A CA 1
ATOM 1418 C C . PRO A 1 179 ? -2.929 9.739 -14.542 1.00 74.75 179 PRO A C 1
ATOM 1420 O O . PRO A 1 179 ? -3.583 10.740 -14.311 1.00 74.75 179 PRO A O 1
ATOM 1423 N N . ASP A 1 180 ? -3.499 8.534 -14.517 1.00 69.75 180 ASP A N 1
ATOM 1424 C CA . ASP A 1 180 ? -4.949 8.368 -14.324 1.00 69.75 180 ASP A CA 1
ATOM 1425 C C . ASP A 1 180 ? -5.270 7.347 -13.222 1.00 69.75 180 ASP A C 1
ATOM 1427 O O . ASP A 1 180 ? -4.560 6.357 -13.044 1.00 69.75 180 ASP A O 1
ATOM 1431 N N . SER A 1 181 ? -6.345 7.582 -12.462 1.00 60.94 181 SER A N 1
ATOM 1432 C CA . SER A 1 181 ? -6.870 6.581 -11.529 1.00 60.94 181 SER A CA 1
ATOM 1433 C C . SER A 1 181 ? -7.548 5.490 -12.355 1.00 60.94 181 SER A C 1
ATOM 1435 O O . SER A 1 181 ? -8.594 5.722 -12.963 1.00 60.94 181 SER A O 1
ATOM 1437 N N . ALA A 1 182 ? -6.923 4.313 -12.440 1.00 59.38 182 ALA A N 1
ATOM 1438 C CA . ALA A 1 182 ? -7.588 3.146 -13.001 1.00 59.38 182 ALA A CA 1
ATOM 1439 C C . ALA A 1 182 ? -8.857 2.871 -12.180 1.00 59.38 182 ALA A C 1
ATOM 1441 O O . ALA A 1 182 ? -8.815 2.900 -10.948 1.00 59.38 182 ALA A O 1
ATOM 1442 N N . MET A 1 183 ? -9.976 2.629 -12.864 1.00 55.31 183 MET A N 1
ATOM 1443 C CA . MET A 1 183 ? -11.271 2.380 -12.234 1.00 55.31 183 MET A CA 1
ATOM 1444 C C . MET A 1 183 ? -11.129 1.286 -11.163 1.00 55.31 183 MET A C 1
ATOM 1446 O O . MET A 1 183 ? -10.705 0.175 -11.469 1.00 55.31 183 MET A O 1
ATOM 1450 N N . GLY A 1 184 ? -11.438 1.621 -9.908 1.00 62.16 184 GLY A N 1
ATOM 1451 C CA . GLY A 1 184 ? -11.397 0.684 -8.781 1.00 62.16 184 GLY A CA 1
ATOM 1452 C C . GLY A 1 184 ? -10.125 0.686 -7.924 1.00 62.16 184 GLY A C 1
ATOM 1453 O O . GLY A 1 184 ? -10.143 0.020 -6.897 1.00 62.16 184 GLY A O 1
ATOM 1454 N N . ARG A 1 185 ? -9.064 1.435 -8.274 1.00 75.38 185 ARG A N 1
ATOM 1455 C CA . ARG A 1 185 ? -7.858 1.548 -7.426 1.00 75.38 185 ARG A CA 1
ATOM 1456 C C . ARG A 1 185 ? -7.961 2.704 -6.430 1.00 75.38 185 ARG A C 1
ATOM 1458 O O . ARG A 1 185 ? -8.201 3.846 -6.827 1.00 75.38 185 ARG A O 1
ATOM 1465 N N . LEU A 1 186 ? -7.728 2.416 -5.152 1.00 87.19 186 LEU A N 1
ATOM 1466 C CA . LEU A 1 186 ? -7.679 3.412 -4.081 1.00 87.19 186 LEU A CA 1
ATOM 1467 C C . LEU A 1 186 ? -6.421 4.299 -4.136 1.00 87.19 186 LEU A C 1
ATOM 1469 O O . LEU A 1 186 ? -5.406 3.970 -4.755 1.00 87.19 186 LEU A O 1
ATOM 1473 N N . GLY A 1 187 ? -6.496 5.440 -3.447 1.00 90.19 187 GLY A N 1
ATOM 1474 C CA . GLY A 1 187 ? -5.472 6.481 -3.417 1.00 90.19 187 GLY A CA 1
ATOM 1475 C C . GLY A 1 187 ? -5.848 7.721 -4.234 1.00 90.19 187 GLY A C 1
ATOM 1476 O O . GLY A 1 187 ? -6.552 7.658 -5.243 1.00 90.19 187 GLY A O 1
ATOM 1477 N N . GLN A 1 188 ? -5.362 8.885 -3.802 1.00 91.81 188 GLN A N 1
ATOM 1478 C CA . GLN A 1 188 ? -5.601 10.153 -4.498 1.00 91.81 188 GLN A CA 1
ATOM 1479 C C . GLN A 1 188 ? -4.517 10.380 -5.552 1.00 91.81 188 GLN A C 1
ATOM 1481 O O . GLN A 1 188 ? -3.354 10.572 -5.211 1.00 91.81 188 GLN A O 1
ATOM 1486 N N . CYS A 1 189 ? -4.883 10.340 -6.834 1.00 91.38 189 CYS A N 1
ATOM 1487 C CA . CYS A 1 189 ? -3.924 10.457 -7.933 1.00 91.38 189 CYS A CA 1
ATOM 1488 C C . CYS A 1 189 ? -3.555 11.917 -8.229 1.00 91.38 189 CYS A C 1
ATOM 1490 O O . CYS A 1 189 ? -4.424 12.777 -8.378 1.00 91.38 189 CYS A O 1
ATOM 1492 N N . TYR A 1 190 ? -2.259 12.173 -8.392 1.00 90.44 190 TYR A N 1
ATOM 1493 C CA . TYR A 1 190 ? -1.704 13.470 -8.763 1.00 90.44 190 TYR A CA 1
ATOM 1494 C C . TYR A 1 190 ? -0.828 13.332 -10.007 1.00 90.44 190 TYR A C 1
ATOM 1496 O O . TYR A 1 190 ? 0.046 12.471 -10.064 1.00 90.44 190 TYR A O 1
ATOM 1504 N N . LYS A 1 191 ? -1.042 14.221 -10.986 1.00 87.19 191 LYS A N 1
ATOM 1505 C CA . LYS A 1 191 ? -0.276 14.275 -12.248 1.00 87.19 191 LYS A CA 1
ATOM 1506 C C . LYS A 1 191 ? 1.021 15.071 -12.129 1.00 87.19 191 LYS A C 1
ATOM 1508 O O . LYS A 1 191 ? 1.933 14.902 -12.933 1.00 87.19 191 LYS A O 1
ATOM 1513 N N . ASN A 1 192 ? 1.081 15.999 -11.177 1.00 87.94 192 ASN A N 1
ATOM 1514 C CA . ASN A 1 192 ? 2.199 16.919 -11.034 1.00 87.94 192 ASN A CA 1
ATOM 1515 C C . ASN A 1 192 ? 2.866 16.786 -9.661 1.00 87.94 192 ASN A C 1
ATOM 1517 O O . ASN A 1 192 ? 2.229 16.523 -8.640 1.00 87.94 192 ASN A O 1
ATOM 1521 N N . LYS A 1 193 ? 4.183 17.006 -9.653 1.00 88.81 193 LYS A N 1
ATOM 1522 C CA . LYS A 1 193 ? 5.031 16.840 -8.470 1.00 88.81 193 LYS A CA 1
ATOM 1523 C C . LYS A 1 193 ? 4.686 17.798 -7.330 1.00 88.81 193 LYS A C 1
ATOM 1525 O O . LYS A 1 193 ? 4.780 17.404 -6.174 1.00 88.81 193 LYS A O 1
ATOM 1530 N N . SER A 1 194 ? 4.319 19.044 -7.636 1.00 91.88 194 SER A N 1
ATOM 1531 C CA . SER A 1 194 ? 4.069 20.056 -6.601 1.00 91.88 194 SER A CA 1
ATOM 1532 C C . SER A 1 194 ? 2.819 19.732 -5.787 1.00 91.88 194 SER A C 1
ATOM 1534 O O . SER A 1 194 ? 2.874 19.739 -4.558 1.00 91.88 194 SER A O 1
ATOM 1536 N N . ASP A 1 195 ? 1.722 19.399 -6.459 1.00 93.06 195 ASP A N 1
ATOM 1537 C CA . ASP A 1 195 ? 0.454 19.082 -5.811 1.00 93.06 195 ASP A CA 1
ATOM 1538 C C . ASP A 1 195 ? 0.536 17.754 -5.070 1.00 93.06 195 ASP A C 1
ATOM 1540 O O . ASP A 1 195 ? 0.060 17.666 -3.940 1.00 93.06 195 ASP A O 1
ATOM 1544 N N . PHE A 1 196 ? 1.234 16.766 -5.640 1.00 93.38 196 PHE A N 1
ATOM 1545 C CA . PHE A 1 196 ? 1.534 15.531 -4.925 1.00 93.38 196 PHE A CA 1
ATOM 1546 C C . PHE A 1 196 ? 2.298 15.793 -3.629 1.00 93.38 196 PHE A C 1
ATOM 1548 O O . PHE A 1 196 ? 1.890 15.282 -2.598 1.00 93.38 196 PHE A O 1
ATOM 1555 N N . ILE A 1 197 ? 3.383 16.581 -3.642 1.00 93.31 197 ILE A N 1
ATOM 1556 C CA . ILE A 1 197 ? 4.172 16.842 -2.424 1.00 93.31 197 ILE A CA 1
ATOM 1557 C C . ILE A 1 197 ? 3.314 17.522 -1.355 1.00 93.31 197 ILE A C 1
ATOM 1559 O O . ILE A 1 197 ? 3.321 17.089 -0.205 1.00 93.31 197 ILE A O 1
ATOM 1563 N N . LYS A 1 198 ? 2.513 18.524 -1.737 1.00 96.06 198 LYS A N 1
ATOM 1564 C CA . LYS A 1 198 ? 1.587 19.193 -0.811 1.00 96.06 198 LYS A CA 1
ATOM 1565 C C . LYS A 1 198 ? 0.579 18.213 -0.210 1.00 96.06 198 LYS A C 1
ATOM 1567 O O . LYS A 1 198 ? 0.326 18.241 0.993 1.00 96.06 198 LYS A O 1
ATOM 1572 N N . ALA A 1 199 ? -0.007 17.352 -1.039 1.00 96.62 199 ALA A N 1
ATOM 1573 C CA . ALA A 1 199 ? -0.952 16.339 -0.591 1.00 96.62 199 ALA A CA 1
ATOM 1574 C C . ALA A 1 199 ? -0.284 15.287 0.303 1.00 96.62 199 ALA A C 1
ATOM 1576 O O . ALA A 1 199 ? -0.835 14.931 1.338 1.00 96.62 199 ALA A O 1
ATOM 1577 N N . TRP A 1 200 ? 0.919 14.847 -0.063 1.00 95.69 200 TRP A N 1
ATOM 1578 C CA . TRP A 1 200 ? 1.743 13.886 0.663 1.00 95.69 200 TRP A CA 1
ATOM 1579 C C . TRP A 1 200 ? 2.077 14.376 2.074 1.00 95.69 200 TRP A C 1
ATOM 1581 O O . TRP A 1 200 ? 1.867 13.664 3.055 1.00 95.69 200 TRP A O 1
ATOM 1591 N N . GLU A 1 201 ? 2.536 15.620 2.196 1.00 95.94 201 GLU A N 1
ATOM 1592 C CA . GLU A 1 201 ? 2.832 16.252 3.484 1.00 95.94 201 GLU A CA 1
ATOM 1593 C C . GLU A 1 201 ? 1.568 16.440 4.328 1.00 95.94 201 GLU A C 1
ATOM 1595 O O . GLU A 1 201 ? 1.568 16.124 5.520 1.00 95.94 201 GLU A O 1
ATOM 1600 N N . LYS A 1 202 ? 0.463 16.884 3.712 1.00 97.88 202 LYS A N 1
ATOM 1601 C CA . LYS A 1 202 ? -0.834 17.017 4.390 1.00 97.88 202 LYS A CA 1
ATOM 1602 C C . LYS A 1 202 ? -1.334 15.674 4.922 1.00 97.88 202 LYS A C 1
ATOM 1604 O O . LYS A 1 202 ? -1.757 15.599 6.074 1.00 97.88 202 LYS A O 1
ATOM 1609 N N . TRP A 1 203 ? -1.275 14.630 4.101 1.00 98.19 203 TRP A N 1
ATOM 1610 C CA . TRP A 1 203 ? -1.682 13.272 4.455 1.00 98.19 203 TRP A CA 1
ATOM 1611 C C . TRP A 1 203 ? -0.845 12.727 5.618 1.00 98.19 203 TRP A C 1
ATOM 1613 O O . TRP A 1 203 ? -1.398 12.289 6.626 1.00 98.19 203 TRP A O 1
ATOM 1623 N N . ARG A 1 204 ? 0.485 12.887 5.575 1.00 97.56 204 ARG A N 1
ATOM 1624 C CA . ARG A 1 204 ? 1.365 12.554 6.711 1.00 97.56 204 ARG A CA 1
ATOM 1625 C C . ARG A 1 204 ? 1.025 13.341 7.977 1.00 97.56 204 ARG A C 1
ATOM 1627 O O . ARG A 1 204 ? 1.069 12.781 9.069 1.00 97.56 204 ARG A O 1
ATOM 1634 N N . GLY A 1 205 ? 0.653 14.614 7.845 1.00 98.06 205 GLY A N 1
ATOM 1635 C CA . GLY A 1 205 ? 0.175 15.428 8.964 1.00 98.06 205 GLY A CA 1
ATOM 1636 C C . GLY A 1 205 ? -1.111 14.883 9.595 1.00 98.06 205 GLY A C 1
ATOM 1637 O O . GLY A 1 205 ? -1.245 14.890 10.818 1.00 98.06 205 GLY A O 1
ATOM 1638 N N . GLN A 1 206 ? -2.039 14.359 8.788 1.00 98.31 206 GLN A N 1
ATOM 1639 C CA . GLN A 1 206 ? -3.254 13.704 9.288 1.00 98.31 206 GLN A CA 1
ATOM 1640 C C . GLN A 1 206 ? -2.933 12.405 10.035 1.00 98.31 206 GLN A C 1
ATOM 1642 O O . GLN A 1 206 ? -3.491 12.178 11.108 1.00 98.31 206 GLN A O 1
ATOM 1647 N N . ILE A 1 207 ? -1.997 11.602 9.521 1.00 98.38 207 ILE A N 1
ATOM 1648 C CA . ILE A 1 207 ? -1.521 10.382 10.188 1.00 98.38 207 ILE A CA 1
ATOM 1649 C C . ILE A 1 207 ? -0.888 10.720 11.539 1.00 98.38 207 ILE A C 1
ATOM 1651 O O . ILE A 1 207 ? -1.267 10.135 12.547 1.00 98.38 207 ILE A O 1
ATOM 1655 N N . ALA A 1 208 ? 0.016 11.704 11.586 1.00 97.75 208 ALA A N 1
ATOM 1656 C CA . ALA A 1 208 ? 0.655 12.136 12.829 1.00 97.75 208 ALA A CA 1
ATOM 1657 C C . ALA A 1 208 ? -0.365 12.673 13.848 1.00 97.75 208 ALA A C 1
ATOM 1659 O O . ALA A 1 208 ? -0.288 12.364 15.035 1.00 97.75 208 ALA A O 1
ATOM 1660 N N . LYS A 1 209 ? -1.370 13.432 13.389 1.00 97.94 209 LYS A N 1
ATOM 1661 C CA . LYS A 1 209 ? -2.465 13.903 14.247 1.00 97.94 209 LYS A CA 1
ATOM 1662 C C . LYS A 1 209 ? -3.257 12.738 14.841 1.00 97.94 209 LYS A C 1
ATOM 1664 O O . LYS A 1 209 ? -3.587 12.780 16.025 1.00 97.94 209 LYS A O 1
ATOM 1669 N N . LEU A 1 210 ? -3.570 11.722 14.034 1.00 97.88 210 LEU A N 1
ATOM 1670 C CA . LEU A 1 210 ? -4.257 10.529 14.515 1.00 97.88 210 LEU A CA 1
ATOM 1671 C C . LEU A 1 210 ? -3.370 9.761 15.502 1.00 97.88 210 LEU A C 1
ATOM 1673 O O . LEU A 1 210 ? -3.847 9.426 16.577 1.00 97.88 210 LEU A O 1
ATOM 1677 N N . ASP A 1 211 ? -2.084 9.561 15.205 1.00 96.62 211 ASP A N 1
ATOM 1678 C CA . ASP A 1 211 ? -1.105 8.884 16.072 1.00 96.62 211 ASP A CA 1
ATOM 1679 C C . ASP A 1 211 ? -0.975 9.564 17.457 1.00 96.62 211 ASP A C 1
ATOM 1681 O O . ASP A 1 211 ? -0.833 8.897 18.482 1.00 96.62 211 ASP A O 1
ATOM 1685 N N . CYS A 1 212 ? -1.147 10.884 17.544 1.00 95.50 212 CYS A N 1
ATOM 1686 C CA . CYS A 1 212 ? -1.149 11.618 18.817 1.00 95.50 212 CYS A CA 1
ATOM 1687 C C . CYS A 1 212 ? -2.525 11.721 19.512 1.00 95.50 212 CYS A C 1
ATOM 1689 O O . CYS A 1 212 ? -2.651 12.434 20.506 1.00 95.50 212 CYS A O 1
ATOM 1691 N N . SER A 1 213 ? -3.569 11.060 19.008 1.00 95.94 213 SER A N 1
ATOM 1692 C CA . SER A 1 213 ? -4.933 11.209 19.532 1.00 95.94 213 SER A CA 1
ATOM 1693 C C . SER A 1 213 ? -5.148 10.598 20.928 1.00 95.94 213 SER A C 1
ATOM 1695 O O . SER A 1 213 ? -4.551 9.589 21.291 1.00 95.94 213 SER A O 1
ATOM 1697 N N . ALA A 1 214 ? -6.083 11.144 21.709 1.00 94.00 214 ALA A N 1
ATOM 1698 C CA . ALA A 1 214 ? -6.519 10.531 22.967 1.00 94.00 214 ALA A CA 1
ATOM 1699 C C . ALA A 1 214 ? -7.377 9.263 22.758 1.00 94.00 214 ALA A C 1
ATOM 1701 O O . ALA A 1 214 ? -7.477 8.435 23.665 1.00 94.00 214 ALA A O 1
ATOM 1702 N N . PHE A 1 215 ? -7.947 9.069 21.559 1.00 93.88 215 PHE A N 1
ATOM 1703 C CA . PHE A 1 215 ? -8.809 7.921 21.237 1.00 93.88 215 PHE A CA 1
ATOM 1704 C C . PHE A 1 215 ? -8.103 6.564 21.413 1.00 93.88 215 PHE A C 1
ATOM 1706 O O . PHE A 1 215 ? -8.753 5.560 21.688 1.00 93.88 215 PHE A O 1
ATOM 1713 N N . TRP A 1 216 ? -6.767 6.516 21.357 1.00 95.31 216 TRP A N 1
ATOM 1714 C CA . TRP A 1 216 ? -6.000 5.283 21.584 1.00 95.31 216 TRP A CA 1
ATOM 1715 C C . TRP A 1 216 ? -6.106 4.727 23.001 1.00 95.31 216 TRP A C 1
ATOM 1717 O O . TRP A 1 216 ? -6.011 3.517 23.189 1.00 95.31 216 TRP A O 1
ATOM 1727 N N . VAL A 1 217 ? -6.286 5.599 23.994 1.00 92.31 217 VAL A N 1
ATOM 1728 C CA . VAL A 1 217 ? -6.462 5.189 25.395 1.00 92.31 217 VAL A CA 1
ATOM 1729 C C . VAL A 1 217 ? -7.863 4.617 25.610 1.00 92.31 217 VAL A C 1
ATOM 1731 O O . VAL A 1 217 ? -8.050 3.730 26.433 1.00 92.31 217 VAL A O 1
ATOM 1734 N N . GLN A 1 218 ? -8.831 5.105 24.834 1.00 89.94 218 GLN A N 1
ATOM 1735 C CA . GLN A 1 218 ? -10.234 4.699 24.887 1.00 89.94 218 GLN A CA 1
ATOM 1736 C C . GLN A 1 218 ? -10.513 3.415 24.085 1.00 89.94 218 GLN A C 1
ATOM 1738 O O . GLN A 1 218 ? -11.545 2.783 24.280 1.00 89.94 218 GLN A O 1
ATOM 1743 N N . CYS A 1 219 ? -9.594 3.003 23.205 1.00 91.00 219 CYS A N 1
ATOM 1744 C CA . CYS A 1 219 ? -9.661 1.713 22.529 1.00 91.00 219 CYS A CA 1
ATOM 1745 C C . CYS A 1 219 ? -9.270 0.585 23.494 1.00 91.00 219 CYS A C 1
ATOM 1747 O O . CYS A 1 219 ? -8.087 0.395 23.800 1.00 91.00 219 CYS A O 1
ATOM 1749 N N . GLY A 1 220 ? -10.277 -0.148 23.978 1.00 87.25 220 GLY A N 1
ATOM 1750 C CA . GLY A 1 220 ? -10.097 -1.262 24.911 1.00 87.25 220 GLY A CA 1
ATOM 1751 C C . GLY A 1 220 ? -9.489 -2.516 24.277 1.00 87.25 220 GLY A C 1
ATOM 1752 O O . GLY A 1 220 ? -8.837 -3.292 24.974 1.00 87.25 220 GLY A O 1
ATOM 1753 N N . HIS A 1 221 ? -9.648 -2.706 22.962 1.00 91.81 221 HIS A N 1
ATOM 1754 C CA . HIS A 1 221 ? -9.138 -3.888 22.272 1.00 91.81 221 HIS A CA 1
ATOM 1755 C C . HIS A 1 221 ? -7.639 -3.763 21.974 1.00 91.81 221 HIS A C 1
ATOM 1757 O O . HIS A 1 221 ? -7.202 -3.009 21.098 1.00 91.81 221 HIS A O 1
ATOM 1763 N N . HIS A 1 222 ? -6.827 -4.511 22.725 1.00 92.81 222 HIS A N 1
ATOM 1764 C CA . HIS A 1 222 ? -5.369 -4.406 22.678 1.00 92.81 222 HIS A CA 1
ATOM 1765 C C . HIS A 1 222 ? -4.795 -4.723 21.293 1.00 92.81 222 HIS A C 1
ATOM 1767 O O . HIS A 1 222 ? -3.988 -3.949 20.778 1.00 92.81 222 HIS A O 1
ATOM 1773 N N . ARG A 1 223 ? -5.233 -5.832 20.680 1.00 94.06 223 ARG A N 1
ATOM 1774 C CA . ARG A 1 223 ? -4.749 -6.276 19.364 1.00 94.06 223 ARG A CA 1
ATOM 1775 C C . ARG A 1 223 ? -5.069 -5.264 18.274 1.00 94.06 223 ARG A C 1
ATOM 1777 O O . ARG A 1 223 ? -4.184 -4.918 17.499 1.00 94.06 223 ARG A O 1
ATOM 1784 N N . THR A 1 224 ? -6.278 -4.707 18.292 1.00 95.50 224 THR A N 1
ATOM 1785 C CA . THR A 1 224 ? -6.683 -3.653 17.351 1.00 95.50 224 THR A CA 1
ATOM 1786 C C . THR A 1 224 ? -5.821 -2.419 17.505 1.00 95.50 224 THR A C 1
ATOM 1788 O O . THR A 1 224 ? -5.305 -1.884 16.527 1.00 95.50 224 THR A O 1
ATOM 1791 N N . ARG A 1 225 ? -5.603 -1.978 18.744 1.00 95.69 225 ARG A N 1
ATOM 1792 C CA . ARG A 1 225 ? -4.759 -0.817 19.015 1.00 95.69 225 ARG A CA 1
ATOM 1793 C C . ARG A 1 225 ? -3.328 -1.018 18.515 1.00 95.69 225 ARG A C 1
ATOM 1795 O O . ARG A 1 225 ? -2.800 -0.122 17.864 1.00 95.69 225 ARG A O 1
ATOM 1802 N N . GLU A 1 226 ? -2.703 -2.156 18.809 1.00 96.56 226 GLU A N 1
ATOM 1803 C CA . GLU A 1 226 ? -1.342 -2.460 18.343 1.00 96.56 226 GLU A CA 1
ATOM 1804 C C . GLU A 1 226 ? -1.265 -2.576 16.822 1.00 96.56 226 GLU A C 1
ATOM 1806 O O . GLU A 1 226 ? -0.390 -1.967 16.203 1.00 96.56 226 GLU A O 1
ATOM 1811 N N . GLY A 1 227 ? -2.208 -3.302 16.221 1.00 97.69 227 GLY A N 1
ATOM 1812 C CA . GLY A 1 227 ? -2.308 -3.483 14.782 1.00 97.69 227 GLY A CA 1
ATOM 1813 C C . GLY A 1 227 ? -2.433 -2.154 14.047 1.00 97.69 227 GLY A C 1
ATOM 1814 O O . GLY A 1 227 ? -1.588 -1.823 13.217 1.00 97.69 227 GLY A O 1
ATOM 1815 N N . LEU A 1 228 ? -3.415 -1.326 14.415 1.00 98.25 228 LEU A N 1
ATOM 1816 C CA . LEU A 1 228 ? -3.610 -0.002 13.818 1.00 98.25 228 LEU A CA 1
ATOM 1817 C C . LEU A 1 228 ? -2.396 0.912 14.025 1.00 98.25 228 LEU A C 1
ATOM 1819 O O . LEU A 1 228 ? -1.988 1.603 13.092 1.00 98.25 228 LEU A O 1
ATOM 1823 N N . ARG A 1 229 ? -1.775 0.900 15.212 1.00 97.81 229 ARG A N 1
ATOM 1824 C CA . ARG A 1 229 ? -0.545 1.667 15.467 1.00 97.81 229 ARG A CA 1
ATOM 1825 C C . ARG A 1 229 ? 0.591 1.228 14.554 1.00 97.81 229 ARG A C 1
ATOM 1827 O O . ARG A 1 229 ? 1.269 2.092 14.003 1.00 97.81 229 ARG A O 1
ATOM 1834 N N . ASN A 1 230 ? 0.770 -0.074 14.339 1.00 98.38 230 ASN A N 1
ATOM 1835 C CA . ASN A 1 230 ? 1.763 -0.582 13.396 1.00 98.38 230 ASN A CA 1
ATOM 1836 C C . ASN A 1 230 ? 1.525 -0.035 11.979 1.00 98.38 230 ASN A C 1
ATOM 1838 O O . ASN A 1 230 ? 2.463 0.453 11.348 1.00 98.38 230 ASN A O 1
ATOM 1842 N N . LEU A 1 231 ? 0.269 -0.022 11.514 1.00 98.62 231 LEU A N 1
ATOM 1843 C CA . LEU A 1 231 ? -0.086 0.531 10.203 1.00 98.62 231 LEU A CA 1
ATOM 1844 C C . LEU A 1 231 ? 0.259 2.023 10.091 1.00 98.62 231 LEU A C 1
ATOM 1846 O O . LEU A 1 231 ? 0.834 2.442 9.086 1.00 98.62 231 LEU A O 1
ATOM 1850 N N . LEU A 1 232 ? -0.012 2.830 11.123 1.00 98.50 232 LEU A N 1
ATOM 1851 C CA . LEU A 1 232 ? 0.374 4.249 11.121 1.00 98.50 232 LEU A CA 1
ATOM 1852 C C . LEU A 1 232 ? 1.889 4.429 11.072 1.00 98.50 232 LEU A C 1
ATOM 1854 O O . LEU A 1 232 ? 2.372 5.293 10.345 1.00 98.50 232 LEU A O 1
ATOM 1858 N N . GLN A 1 233 ? 2.648 3.613 11.807 1.00 98.38 233 GLN A N 1
ATOM 1859 C CA . GLN A 1 233 ? 4.109 3.682 11.783 1.00 98.38 233 GLN A CA 1
ATOM 1860 C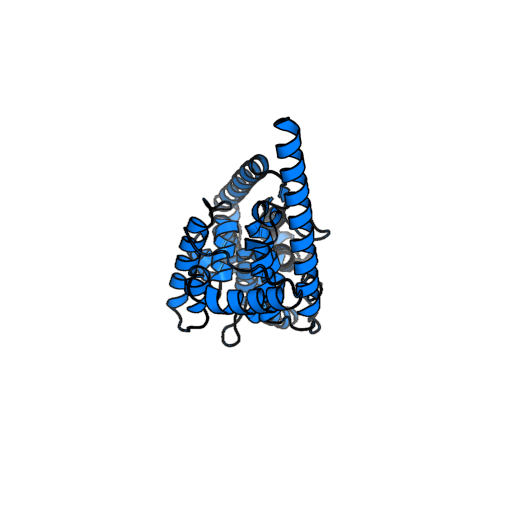 C . GLN A 1 233 ? 4.672 3.322 10.400 1.00 98.38 233 GLN A C 1
ATOM 1862 O O . GLN A 1 233 ? 5.602 3.985 9.937 1.00 98.38 233 GLN A O 1
ATOM 1867 N N . ILE A 1 234 ? 4.073 2.351 9.700 1.00 98.50 234 ILE A N 1
ATOM 1868 C CA . ILE A 1 234 ? 4.387 2.062 8.291 1.00 98.50 234 ILE A CA 1
ATOM 1869 C C . ILE A 1 234 ? 4.094 3.292 7.422 1.00 98.50 234 ILE A C 1
ATOM 1871 O O . ILE A 1 234 ? 4.986 3.762 6.717 1.00 98.50 234 ILE A O 1
ATOM 1875 N N . MET A 1 235 ? 2.895 3.882 7.527 1.00 98.25 235 MET A N 1
ATOM 1876 C CA . MET A 1 235 ? 2.513 5.070 6.745 1.00 98.25 235 MET A CA 1
ATOM 1877 C C . MET A 1 235 ? 3.401 6.297 7.024 1.00 98.25 235 MET A C 1
ATOM 1879 O O . MET A 1 235 ? 3.666 7.102 6.127 1.00 98.25 235 MET A O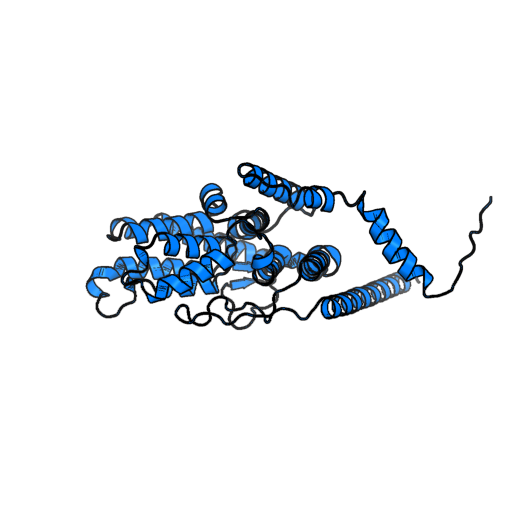 1
ATOM 1883 N N . LEU A 1 236 ? 3.901 6.437 8.255 1.00 97.31 236 LEU A N 1
ATOM 1884 C CA . LEU A 1 236 ? 4.858 7.472 8.656 1.00 97.31 236 LEU A CA 1
ATOM 1885 C C . LEU A 1 236 ? 6.292 7.184 8.188 1.00 97.31 236 LEU A C 1
ATOM 1887 O O . LEU A 1 236 ? 7.164 8.045 8.338 1.00 97.31 236 LEU A O 1
ATOM 1891 N N . GLY A 1 237 ? 6.560 6.037 7.568 1.00 96.56 237 GLY A N 1
ATOM 1892 C CA . GLY A 1 237 ? 7.885 5.709 7.055 1.00 96.56 237 GLY A CA 1
ATOM 1893 C C . GLY A 1 237 ? 8.849 5.194 8.123 1.00 96.56 237 GLY A C 1
ATOM 1894 O O . GLY A 1 237 ? 10.057 5.387 7.980 1.00 96.56 237 GLY A O 1
ATOM 1895 N N . ASN A 1 238 ? 8.352 4.584 9.206 1.00 97.00 238 ASN A N 1
ATOM 1896 C CA . ASN A 1 238 ? 9.214 3.960 10.204 1.00 97.00 238 ASN A CA 1
ATOM 1897 C C . ASN A 1 238 ? 9.909 2.734 9.595 1.00 97.00 238 ASN A C 1
ATOM 1899 O O . ASN A 1 238 ? 9.269 1.733 9.269 1.00 97.00 238 ASN A O 1
ATOM 1903 N N . LEU A 1 239 ? 11.234 2.814 9.458 1.00 93.75 239 LEU A N 1
ATOM 1904 C CA . LEU A 1 239 ? 12.028 1.792 8.782 1.00 93.75 239 LEU A CA 1
ATOM 1905 C C . LEU A 1 239 ? 11.914 0.413 9.445 1.00 93.75 239 LEU A C 1
ATOM 1907 O O . LEU A 1 239 ? 11.897 -0.588 8.736 1.00 93.75 239 LEU A O 1
ATOM 1911 N N . ASN A 1 240 ? 11.812 0.341 10.775 1.00 95.00 240 ASN A N 1
ATOM 1912 C CA . ASN A 1 240 ? 11.734 -0.939 11.482 1.00 95.00 240 ASN A CA 1
ATOM 1913 C C . ASN A 1 240 ? 10.402 -1.641 11.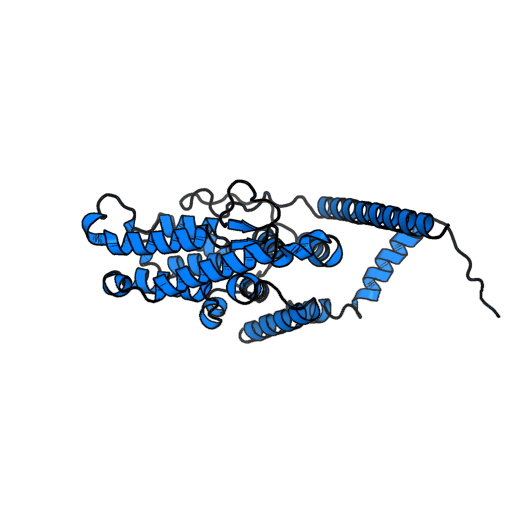200 1.00 95.00 240 ASN A C 1
ATOM 1915 O O . ASN A 1 240 ? 10.386 -2.837 10.910 1.00 95.00 240 ASN A O 1
ATOM 1919 N N . ASN A 1 241 ? 9.296 -0.892 11.233 1.00 96.56 241 ASN A N 1
ATOM 1920 C CA . ASN A 1 241 ? 7.966 -1.415 10.925 1.00 96.56 241 ASN A CA 1
ATOM 1921 C C . ASN A 1 241 ? 7.863 -1.825 9.451 1.00 96.56 241 ASN A C 1
ATOM 1923 O O . ASN A 1 241 ? 7.362 -2.904 9.163 1.00 96.56 241 ASN A O 1
ATOM 1927 N N . ILE A 1 242 ? 8.410 -1.023 8.529 1.00 95.12 242 ILE A N 1
ATOM 1928 C CA . ILE A 1 242 ? 8.462 -1.366 7.098 1.00 95.12 242 ILE A CA 1
ATOM 1929 C C . ILE A 1 242 ? 9.301 -2.624 6.858 1.00 95.12 242 ILE A C 1
ATOM 1931 O O . ILE A 1 242 ? 8.862 -3.528 6.159 1.00 95.12 242 ILE A O 1
ATOM 1935 N N . THR A 1 243 ? 10.493 -2.707 7.452 1.00 92.56 243 THR A N 1
ATOM 1936 C CA . THR A 1 243 ? 11.370 -3.879 7.297 1.00 92.56 243 THR A CA 1
ATOM 1937 C C . THR A 1 243 ? 10.693 -5.134 7.846 1.00 92.56 243 THR A C 1
ATOM 1939 O O . THR A 1 243 ? 10.772 -6.185 7.229 1.00 92.56 243 THR A O 1
ATOM 1942 N N . SER A 1 244 ? 9.967 -5.019 8.963 1.00 92.56 244 SER A N 1
ATOM 1943 C CA . SER A 1 244 ? 9.201 -6.138 9.536 1.00 92.56 244 SER A CA 1
ATOM 1944 C C . SER A 1 244 ? 7.982 -6.525 8.686 1.00 92.56 244 SER A C 1
ATOM 1946 O O . SER A 1 244 ? 7.522 -7.658 8.755 1.00 92.56 244 SER A O 1
ATOM 1948 N N . ALA A 1 245 ? 7.463 -5.588 7.890 1.00 94.19 245 ALA A N 1
ATOM 1949 C CA . ALA A 1 245 ? 6.317 -5.759 7.001 1.00 94.19 245 ALA A CA 1
ATOM 1950 C C . ALA A 1 245 ? 6.724 -6.004 5.536 1.00 94.19 245 ALA A C 1
ATOM 1952 O O . ALA A 1 245 ? 5.924 -5.782 4.633 1.00 94.19 245 ALA A O 1
ATOM 1953 N N . THR A 1 246 ? 7.960 -6.442 5.284 1.00 90.94 246 THR A N 1
ATOM 1954 C CA . THR A 1 246 ? 8.439 -6.843 3.954 1.00 90.94 246 THR A CA 1
ATOM 1955 C C . THR A 1 246 ? 9.231 -8.144 4.063 1.00 90.94 246 THR A C 1
ATOM 1957 O O . THR A 1 246 ? 9.911 -8.392 5.054 1.00 90.94 246 THR A O 1
ATOM 1960 N N . CYS A 1 247 ? 9.097 -9.003 3.060 1.00 84.81 247 CYS A N 1
ATOM 1961 C CA . CYS A 1 247 ? 9.705 -10.327 2.969 1.00 84.81 247 CYS A CA 1
ATOM 1962 C C . CYS A 1 247 ? 10.867 -10.367 1.964 1.00 84.81 247 CYS A C 1
ATOM 1964 O O . CYS A 1 247 ? 11.702 -11.256 2.051 1.00 84.81 247 CYS A O 1
ATOM 1966 N N . HIS A 1 248 ? 10.948 -9.411 1.032 1.00 85.38 248 HIS A N 1
ATOM 1967 C CA . HIS A 1 248 ? 11.970 -9.384 -0.020 1.00 85.38 248 HIS A CA 1
ATOM 1968 C C . HIS A 1 248 ? 12.489 -7.958 -0.273 1.00 85.38 248 HIS A C 1
ATOM 1970 O O . HIS A 1 248 ? 11.743 -6.981 -0.147 1.00 85.38 248 HIS A O 1
ATOM 1976 N N . TRP A 1 249 ? 13.753 -7.800 -0.692 1.00 86.50 249 TRP A N 1
ATOM 1977 C CA . TRP A 1 249 ? 14.367 -6.479 -0.899 1.00 86.50 249 TRP A CA 1
ATOM 1978 C C . TRP A 1 249 ? 13.592 -5.595 -1.876 1.00 86.50 249 TRP A C 1
ATOM 1980 O O . TRP A 1 249 ? 13.629 -4.373 -1.745 1.00 86.50 249 TRP A O 1
ATOM 1990 N N . MET A 1 250 ? 12.914 -6.189 -2.863 1.00 86.50 250 MET A N 1
ATOM 1991 C CA . MET A 1 250 ? 12.125 -5.444 -3.848 1.00 86.50 250 MET A CA 1
ATOM 1992 C C . MET A 1 250 ? 10.893 -4.795 -3.207 1.00 86.50 250 MET A C 1
ATOM 1994 O O . MET A 1 250 ? 10.560 -3.657 -3.529 1.00 86.50 250 MET A O 1
ATOM 1998 N N . GLU A 1 251 ? 10.258 -5.490 -2.263 1.00 90.94 251 GLU A N 1
ATOM 1999 C CA . GLU A 1 251 ? 9.142 -4.962 -1.479 1.00 90.94 251 GLU A CA 1
ATOM 2000 C C . GLU A 1 251 ? 9.635 -3.799 -0.615 1.00 90.94 251 GLU A C 1
ATOM 2002 O O . GLU A 1 251 ? 9.088 -2.704 -0.688 1.00 90.94 251 GLU A O 1
ATOM 2007 N N . LEU A 1 252 ? 10.747 -3.987 0.109 1.00 91.00 252 LEU A N 1
ATOM 2008 C CA . LEU A 1 252 ? 11.381 -2.935 0.912 1.00 91.00 252 LEU A CA 1
ATOM 2009 C C . LEU A 1 252 ? 11.780 -1.718 0.062 1.00 91.00 252 LEU A C 1
ATOM 2011 O O . LEU A 1 252 ? 11.566 -0.570 0.458 1.00 91.00 252 LEU A O 1
ATOM 2015 N N . PHE A 1 253 ? 12.323 -1.957 -1.131 1.00 89.88 253 PHE A N 1
ATOM 2016 C CA . PHE A 1 253 ? 12.693 -0.919 -2.086 1.00 89.88 253 PHE A CA 1
ATOM 2017 C C . PHE A 1 253 ? 11.479 -0.097 -2.530 1.00 89.88 253 PHE A C 1
ATOM 2019 O O . PHE A 1 253 ? 11.548 1.132 -2.530 1.00 89.88 253 PHE A O 1
ATOM 2026 N N . ILE A 1 254 ? 10.357 -0.749 -2.844 1.00 92.25 254 ILE A N 1
ATOM 2027 C CA . ILE A 1 254 ? 9.091 -0.083 -3.179 1.00 92.25 254 ILE A CA 1
ATOM 2028 C C . ILE A 1 254 ? 8.565 0.711 -1.975 1.00 92.25 254 ILE A C 1
ATOM 2030 O O . ILE A 1 254 ? 8.268 1.901 -2.116 1.00 92.25 254 ILE A O 1
ATOM 2034 N N . SER A 1 255 ? 8.549 0.110 -0.781 1.00 94.19 255 SER A N 1
ATOM 2035 C CA . SER A 1 255 ? 8.124 0.754 0.469 1.00 94.19 255 SER A CA 1
ATOM 2036 C C . SER A 1 255 ? 8.896 2.038 0.764 1.00 94.19 255 SER A C 1
ATOM 2038 O O . SER A 1 255 ? 8.330 3.008 1.269 1.00 94.19 255 SER A O 1
ATOM 2040 N N . HIS A 1 256 ? 10.189 2.091 0.426 1.00 92.44 256 HIS A N 1
ATOM 2041 C CA . HIS A 1 256 ? 10.986 3.305 0.571 1.00 92.44 256 HIS A CA 1
ATOM 2042 C C . HIS A 1 256 ? 10.465 4.460 -0.289 1.00 92.44 256 HIS A C 1
ATOM 2044 O O . HIS A 1 256 ? 10.420 5.594 0.196 1.00 92.44 256 HIS A O 1
ATOM 2050 N N . PHE A 1 257 ? 10.074 4.206 -1.541 1.00 90.69 257 PHE A N 1
ATOM 2051 C CA . PHE A 1 257 ? 9.475 5.250 -2.373 1.00 90.69 257 PHE A CA 1
ATOM 2052 C C . PHE A 1 257 ? 8.110 5.644 -1.850 1.00 90.69 257 PHE A C 1
ATOM 2054 O O . PHE A 1 257 ? 7.831 6.832 -1.739 1.00 90.69 257 PHE A O 1
ATOM 2061 N N . LEU A 1 258 ? 7.292 4.658 -1.493 1.00 93.69 258 LEU A N 1
ATOM 2062 C CA . LEU A 1 258 ? 5.963 4.922 -0.982 1.00 93.69 258 LEU A CA 1
ATOM 2063 C C . LEU A 1 258 ? 6.049 5.760 0.289 1.00 93.69 258 LEU A C 1
ATOM 2065 O O . LEU A 1 258 ? 5.599 6.885 0.270 1.00 93.69 258 LEU A O 1
ATOM 2069 N N . TYR A 1 259 ? 6.693 5.304 1.360 1.00 95.12 259 TYR A N 1
ATOM 2070 C CA . TYR A 1 259 ? 6.493 5.902 2.685 1.00 95.12 259 TYR A CA 1
ATOM 2071 C C . TYR A 1 259 ? 7.603 6.827 3.177 1.00 95.12 259 TYR A C 1
ATOM 2073 O O . TYR A 1 259 ? 7.378 7.604 4.106 1.00 95.12 259 TYR A O 1
ATOM 2081 N N . MET A 1 260 ? 8.799 6.779 2.586 1.00 92.19 260 MET A N 1
ATOM 2082 C CA . MET A 1 260 ? 9.951 7.531 3.099 1.00 92.19 260 MET A CA 1
ATOM 2083 C C . MET A 1 260 ? 10.386 8.647 2.159 1.00 92.19 260 MET A C 1
ATOM 2085 O O . MET A 1 260 ? 10.594 9.784 2.585 1.00 92.19 260 MET A O 1
ATOM 2089 N N . ARG A 1 261 ? 10.565 8.328 0.876 1.00 87.62 261 ARG A N 1
ATOM 2090 C CA . ARG A 1 261 ? 11.127 9.253 -0.101 1.00 87.62 261 ARG A CA 1
ATOM 2091 C C . ARG A 1 261 ? 10.537 9.008 -1.496 1.00 87.62 261 ARG A C 1
ATOM 2093 O O . ARG A 1 261 ? 11.189 8.360 -2.313 1.00 87.62 261 ARG A O 1
ATOM 2100 N N . PRO A 1 262 ? 9.378 9.612 -1.815 1.00 82.88 262 PRO A N 1
ATOM 2101 C CA . PRO A 1 262 ? 8.691 9.409 -3.098 1.00 82.88 262 PRO A CA 1
ATOM 2102 C C . PRO A 1 262 ? 9.487 9.854 -4.322 1.00 82.88 262 PRO A C 1
ATOM 2104 O O . PRO A 1 262 ? 9.220 9.400 -5.430 1.00 82.88 262 PRO A O 1
ATOM 2107 N N . PHE A 1 263 ? 10.515 10.689 -4.138 1.00 81.12 263 PHE A N 1
ATOM 2108 C CA . PHE A 1 263 ? 11.423 11.081 -5.212 1.00 81.12 263 PHE A CA 1
ATOM 2109 C C . PHE A 1 263 ? 12.880 10.889 -4.798 1.00 81.12 263 PHE A C 1
ATOM 2111 O O . PHE A 1 263 ? 13.400 11.588 -3.923 1.00 81.12 263 PHE A O 1
ATOM 2118 N N . THR A 1 264 ? 13.570 9.973 -5.469 1.00 67.25 264 THR A N 1
ATOM 2119 C CA . THR A 1 264 ? 15.030 9.845 -5.395 1.00 67.25 264 THR A CA 1
ATOM 2120 C C . THR A 1 264 ? 15.728 10.802 -6.357 1.00 67.25 264 THR A C 1
ATOM 2122 O O . THR A 1 264 ? 15.161 11.233 -7.357 1.00 67.25 264 THR A O 1
ATOM 2125 N N . VAL A 1 265 ? 17.000 11.095 -6.084 1.00 60.88 265 VAL A N 1
ATOM 2126 C CA . VAL A 1 265 ? 17.816 12.104 -6.790 1.00 60.88 265 VAL A CA 1
ATOM 2127 C C . VAL A 1 265 ? 18.350 11.624 -8.161 1.00 60.88 265 VAL A C 1
ATOM 2129 O O . VAL A 1 265 ? 19.251 12.235 -8.722 1.00 60.88 265 VAL A O 1
ATOM 2132 N N . GLY A 1 266 ? 17.821 10.523 -8.705 1.00 67.19 266 GLY A N 1
ATOM 2133 C CA . GLY A 1 266 ? 18.258 9.904 -9.965 1.00 67.19 266 GLY A CA 1
ATOM 2134 C C . GLY A 1 266 ? 18.641 8.425 -9.821 1.00 67.19 266 GLY A C 1
ATOM 2135 O O . GLY A 1 266 ? 18.575 7.861 -8.727 1.00 67.19 266 GLY A O 1
ATOM 2136 N N . LEU A 1 267 ? 19.057 7.801 -10.931 1.00 69.31 267 LEU A N 1
ATOM 2137 C CA . LEU A 1 267 ? 19.385 6.365 -11.021 1.00 69.31 267 LEU A CA 1
ATOM 2138 C C . LEU A 1 267 ? 20.426 5.907 -9.989 1.00 69.31 267 LEU A C 1
ATOM 2140 O O . LEU A 1 267 ? 20.273 4.841 -9.403 1.00 69.31 267 LEU A O 1
ATOM 2144 N N . GLU A 1 268 ? 21.446 6.721 -9.717 1.00 70.81 268 GLU A N 1
ATOM 2145 C CA . GLU A 1 268 ? 22.488 6.383 -8.736 1.00 70.81 268 GLU A CA 1
ATOM 2146 C C . GLU A 1 268 ? 21.936 6.325 -7.303 1.00 70.81 268 GLU A C 1
ATOM 2148 O O . GLU A 1 268 ? 22.264 5.427 -6.528 1.00 70.81 268 GLU A O 1
ATOM 2153 N N . GLY A 1 269 ? 21.019 7.237 -6.963 1.00 72.75 269 GLY A N 1
ATOM 2154 C CA . GLY A 1 269 ? 20.326 7.215 -5.676 1.00 72.75 269 GLY A CA 1
ATOM 2155 C C . GLY A 1 269 ? 19.447 5.973 -5.518 1.00 72.75 269 GLY A C 1
ATOM 2156 O O . GLY A 1 269 ? 19.434 5.368 -4.447 1.00 72.75 269 GLY A O 1
ATOM 2157 N N . MET A 1 270 ? 18.765 5.563 -6.592 1.00 78.69 270 MET A N 1
ATOM 2158 C CA . MET A 1 270 ? 17.972 4.329 -6.613 1.00 78.69 270 MET A CA 1
ATOM 2159 C C . MET A 1 270 ? 18.852 3.088 -6.479 1.00 78.69 270 MET A C 1
ATOM 2161 O O . MET A 1 270 ? 18.541 2.206 -5.687 1.00 78.69 270 MET A O 1
ATOM 2165 N N . ARG A 1 271 ? 19.992 3.046 -7.175 1.00 77.44 271 ARG A N 1
ATOM 2166 C CA . ARG A 1 271 ? 20.963 1.954 -7.060 1.00 77.44 271 ARG A CA 1
ATOM 2167 C C . ARG A 1 271 ? 21.486 1.809 -5.633 1.00 77.44 271 ARG A C 1
ATOM 2169 O O . ARG A 1 271 ? 21.488 0.704 -5.097 1.00 77.44 271 ARG A O 1
ATOM 2176 N N . SER A 1 272 ? 21.903 2.913 -5.012 1.00 79.94 272 SER A N 1
ATOM 2177 C CA . SER A 1 272 ? 22.381 2.907 -3.625 1.00 79.94 272 SER A CA 1
ATOM 2178 C C . SER A 1 272 ? 21.302 2.417 -2.656 1.00 79.94 272 SER A C 1
ATOM 2180 O O . SER A 1 272 ? 21.592 1.659 -1.733 1.00 79.94 272 SER A O 1
ATOM 2182 N N . LEU A 1 273 ? 20.046 2.815 -2.876 1.00 82.44 273 LEU A N 1
ATOM 2183 C CA . LEU A 1 273 ? 18.917 2.360 -2.073 1.00 82.44 273 LEU A CA 1
ATOM 2184 C C . LEU A 1 273 ? 18.645 0.861 -2.256 1.00 82.44 273 LEU A C 1
ATOM 2186 O O . LEU A 1 273 ? 18.528 0.150 -1.261 1.00 82.44 273 LEU A O 1
ATOM 2190 N N . ALA A 1 274 ? 18.614 0.369 -3.495 1.00 84.44 274 ALA A N 1
ATOM 2191 C CA . ALA A 1 274 ? 18.430 -1.051 -3.786 1.00 84.44 274 ALA A CA 1
ATOM 2192 C C . ALA A 1 274 ? 19.528 -1.903 -3.130 1.00 84.44 274 ALA A C 1
ATOM 2194 O O . ALA A 1 274 ? 19.232 -2.900 -2.481 1.00 84.44 274 ALA A O 1
ATOM 2195 N N . GLN A 1 275 ? 20.791 -1.463 -3.196 1.00 80.50 275 GLN A N 1
ATOM 2196 C CA . GLN A 1 275 ? 21.906 -2.130 -2.514 1.00 80.50 275 GLN A CA 1
ATOM 2197 C C . GLN A 1 275 ? 21.711 -2.201 -0.994 1.00 80.50 275 GLN A C 1
ATOM 2199 O O . GLN A 1 275 ? 22.018 -3.226 -0.389 1.00 80.50 275 GLN A O 1
ATOM 2204 N N . LYS A 1 276 ? 21.179 -1.141 -0.372 1.00 85.62 276 LYS A N 1
ATOM 2205 C CA . LYS A 1 276 ? 20.847 -1.146 1.062 1.00 85.62 276 LYS A CA 1
ATOM 2206 C C . LYS A 1 276 ? 19.712 -2.115 1.387 1.00 85.62 276 LYS A C 1
ATOM 2208 O O . LYS A 1 276 ? 19.795 -2.790 2.405 1.00 85.62 276 LYS A O 1
ATOM 2213 N N . CYS A 1 277 ? 18.695 -2.207 0.529 1.00 85.81 277 CYS A N 1
ATOM 2214 C CA . CYS A 1 277 ? 17.571 -3.130 0.711 1.00 85.81 277 CYS A CA 1
ATOM 2215 C C . CYS A 1 277 ? 18.034 -4.591 0.619 1.00 85.81 277 CYS A C 1
ATOM 2217 O O . CYS A 1 277 ? 17.721 -5.387 1.496 1.00 85.81 277 CYS A O 1
ATOM 2219 N N . VAL A 1 278 ? 18.868 -4.916 -0.376 1.00 82.75 278 VAL A N 1
ATOM 2220 C CA . VAL A 1 278 ? 19.486 -6.248 -0.513 1.00 82.75 278 VAL A CA 1
ATOM 2221 C C . VAL A 1 278 ? 20.346 -6.579 0.710 1.00 82.75 278 VAL A C 1
ATOM 2223 O O . VAL A 1 278 ? 20.253 -7.670 1.263 1.00 82.75 278 VAL A O 1
ATOM 2226 N N . ALA A 1 279 ? 21.159 -5.628 1.178 1.00 80.50 279 ALA A N 1
ATOM 2227 C CA . ALA A 1 279 ? 21.985 -5.834 2.366 1.00 80.50 279 ALA A CA 1
ATOM 2228 C C . ALA A 1 279 ? 21.145 -6.066 3.639 1.00 80.50 279 ALA A C 1
ATOM 2230 O O . ALA A 1 279 ? 21.537 -6.863 4.492 1.00 80.50 279 ALA A O 1
ATOM 2231 N N . ALA A 1 280 ? 19.995 -5.396 3.764 1.00 76.06 280 ALA A N 1
ATOM 2232 C CA . ALA A 1 280 ? 19.072 -5.580 4.881 1.00 76.06 280 ALA A CA 1
ATOM 2233 C C . ALA A 1 280 ? 18.431 -6.980 4.887 1.00 76.06 280 ALA A C 1
ATOM 2235 O O . ALA A 1 280 ? 18.255 -7.554 5.960 1.00 76.06 280 ALA A O 1
ATOM 2236 N N . GLU A 1 281 ? 18.165 -7.553 3.709 1.00 65.94 281 GLU A N 1
ATOM 2237 C CA . GLU A 1 281 ? 17.648 -8.919 3.553 1.00 65.94 281 GLU A CA 1
ATOM 2238 C C . GLU A 1 281 ? 18.705 -9.985 3.886 1.00 65.94 281 GLU A C 1
ATOM 2240 O O . GLU A 1 281 ? 18.403 -10.966 4.560 1.00 65.94 281 GLU A O 1
ATOM 2245 N N . THR A 1 282 ? 19.981 -9.763 3.534 1.00 52.53 282 THR A N 1
ATOM 2246 C CA . THR A 1 282 ? 21.079 -10.740 3.731 1.00 52.53 282 THR A CA 1
ATOM 2247 C C . THR A 1 282 ? 21.444 -11.095 5.189 1.00 52.53 282 THR A C 1
ATOM 2249 O O . THR A 1 282 ? 22.436 -11.789 5.418 1.00 52.53 282 THR A O 1
ATOM 2252 N N . ARG A 1 283 ? 20.646 -10.695 6.192 1.00 45.53 283 ARG A N 1
ATOM 2253 C CA . ARG A 1 283 ? 20.663 -11.333 7.526 1.00 45.53 283 ARG A CA 1
ATOM 2254 C C . ARG A 1 283 ? 19.957 -12.695 7.557 1.00 45.53 283 ARG A C 1
ATOM 2256 O O . ARG A 1 283 ? 20.265 -13.470 8.457 1.00 45.53 283 ARG A O 1
ATOM 2263 N N . ASN A 1 284 ? 19.125 -13.016 6.565 1.00 40.91 284 ASN A N 1
ATOM 2264 C CA . ASN A 1 284 ? 18.600 -14.357 6.308 1.00 40.91 284 ASN A CA 1
ATOM 2265 C C . ASN A 1 284 ? 19.110 -14.831 4.931 1.00 40.91 284 ASN A C 1
ATOM 2267 O O . ASN A 1 284 ? 19.145 -14.083 3.959 1.00 40.91 284 ASN A O 1
ATOM 2271 N N . GLN A 1 285 ? 19.664 -16.041 4.876 1.00 38.56 285 GLN A N 1
ATOM 2272 C CA . GLN A 1 285 ? 20.442 -16.541 3.737 1.00 38.56 285 GLN A CA 1
ATOM 2273 C C . GLN A 1 285 ? 19.564 -16.839 2.506 1.00 38.56 285 GLN A C 1
ATOM 2275 O O . GLN A 1 285 ? 18.743 -17.738 2.597 1.00 38.56 285 GLN A O 1
ATOM 2280 N N . PHE A 1 286 ? 19.846 -16.248 1.332 1.00 38.00 286 PHE A N 1
ATOM 2281 C CA . PHE A 1 286 ? 20.220 -16.975 0.098 1.00 38.00 286 PHE A CA 1
ATOM 2282 C C . PHE A 1 286 ? 20.545 -16.053 -1.095 1.00 38.00 286 PHE A C 1
ATOM 2284 O O . PHE A 1 286 ? 20.021 -14.958 -1.264 1.00 38.00 286 PHE A O 1
ATOM 2291 N N . LYS A 1 287 ? 21.429 -16.560 -1.963 1.00 40.88 287 LYS A N 1
ATOM 2292 C CA . LYS A 1 287 ? 21.961 -15.926 -3.175 1.00 40.88 287 LYS A CA 1
ATOM 2293 C C . LYS A 1 287 ? 21.076 -16.220 -4.391 1.00 40.88 287 LYS A C 1
ATOM 2295 O O . LYS A 1 287 ? 21.270 -17.240 -5.046 1.00 40.88 287 LYS A O 1
ATOM 2300 N N . TRP A 1 288 ? 20.146 -15.335 -4.733 1.00 40.94 288 TRP A N 1
ATOM 2301 C CA . TRP A 1 288 ? 19.515 -15.350 -6.068 1.00 40.94 288 TRP A CA 1
ATOM 2302 C C . TRP A 1 288 ? 19.670 -14.021 -6.820 1.00 40.94 288 TRP A C 1
ATOM 2304 O O . TRP A 1 288 ? 19.676 -14.017 -8.051 1.00 40.94 288 TRP A O 1
ATOM 2314 N N . PHE A 1 289 ? 19.940 -12.919 -6.106 1.00 39.31 289 PHE A N 1
ATOM 2315 C CA . PHE A 1 289 ? 20.112 -11.580 -6.679 1.00 39.31 289 PHE A CA 1
ATOM 2316 C C . PHE A 1 289 ? 21.507 -10.946 -6.513 1.00 39.31 289 PHE A C 1
ATOM 2318 O O . PHE A 1 289 ? 21.660 -9.744 -6.731 1.00 39.31 289 PHE A O 1
ATOM 2325 N N . ASP A 1 290 ? 22.570 -11.739 -6.316 1.00 36.38 290 ASP A N 1
ATOM 2326 C CA . ASP A 1 290 ? 23.942 -11.271 -6.630 1.00 36.38 290 ASP A CA 1
ATOM 2327 C C . ASP A 1 290 ? 24.033 -10.776 -8.098 1.00 36.38 290 ASP A C 1
ATOM 2329 O O . ASP A 1 290 ? 24.821 -9.895 -8.445 1.00 36.38 290 ASP A O 1
ATOM 2333 N N . GLY A 1 291 ? 23.121 -11.265 -8.949 1.00 37.09 291 GLY A N 1
ATOM 2334 C CA . GLY A 1 291 ? 22.894 -10.807 -10.312 1.00 37.09 291 GLY A CA 1
ATOM 2335 C C . GLY A 1 291 ? 22.278 -9.411 -10.464 1.00 37.09 291 GLY A C 1
ATOM 2336 O O . GLY A 1 291 ? 22.397 -8.873 -11.558 1.00 37.09 291 GLY A O 1
ATOM 2337 N N . VAL A 1 292 ? 21.651 -8.793 -9.445 1.00 41.06 292 VAL A N 1
ATOM 2338 C CA . VAL A 1 292 ? 21.068 -7.435 -9.572 1.00 41.06 292 VAL A CA 1
ATOM 2339 C C . VAL A 1 292 ? 22.018 -6.314 -9.146 1.00 41.06 292 VAL A C 1
ATOM 2341 O O . VAL A 1 292 ? 22.049 -5.247 -9.767 1.00 41.06 292 VAL A O 1
ATOM 2344 N N . ALA A 1 293 ? 22.922 -6.590 -8.205 1.00 37.34 293 ALA A N 1
ATOM 2345 C CA . ALA A 1 293 ? 24.126 -5.773 -8.053 1.00 37.34 293 ALA A CA 1
ATOM 2346 C C . ALA A 1 293 ? 24.996 -5.831 -9.335 1.00 37.34 293 ALA A C 1
ATOM 2348 O O . ALA A 1 293 ? 25.567 -4.812 -9.740 1.00 37.34 293 ALA A O 1
ATOM 2349 N N . GLU A 1 294 ? 25.006 -6.980 -10.033 1.00 35.53 294 GLU A N 1
ATOM 2350 C CA . GLU A 1 294 ? 25.496 -7.119 -11.416 1.00 35.53 294 GLU A CA 1
ATOM 2351 C C . GLU A 1 294 ? 24.539 -6.532 -12.491 1.00 35.53 294 GLU A C 1
ATOM 2353 O O . GLU A 1 294 ? 25.032 -6.123 -13.540 1.00 35.53 294 GLU A O 1
ATOM 2358 N N . TRP A 1 295 ? 23.224 -6.378 -12.261 1.00 41.75 295 TRP A N 1
ATOM 2359 C CA . TRP A 1 295 ? 22.293 -5.718 -13.205 1.00 41.75 295 TRP A CA 1
ATOM 2360 C C . TRP A 1 295 ? 22.600 -4.235 -13.342 1.00 41.75 295 TRP A C 1
ATOM 2362 O O . TRP A 1 295 ? 22.585 -3.704 -14.442 1.00 41.75 295 TRP A O 1
ATOM 2372 N N . TYR A 1 296 ? 22.898 -3.535 -12.251 1.00 37.28 296 TYR A N 1
ATOM 2373 C CA . TYR A 1 296 ? 23.324 -2.137 -12.368 1.00 37.28 296 TYR A CA 1
ATOM 2374 C C . TYR A 1 296 ? 24.785 -2.019 -12.840 1.00 37.28 296 TYR A C 1
ATOM 2376 O O . TYR A 1 296 ? 25.216 -0.959 -13.292 1.00 37.28 296 TYR A O 1
ATOM 2384 N N . SER A 1 297 ? 25.546 -3.122 -12.808 1.00 34.88 297 SER A N 1
ATOM 2385 C CA . SER A 1 297 ? 26.857 -3.272 -13.450 1.00 34.88 297 SER A CA 1
ATOM 2386 C C . SER A 1 297 ? 26.726 -3.954 -14.822 1.00 34.88 297 SER A C 1
ATOM 2388 O O . SER A 1 297 ? 27.315 -5.000 -15.100 1.00 34.88 297 SER A O 1
ATOM 2390 N N . TRP A 1 298 ? 25.986 -3.324 -15.739 1.00 40.81 298 TRP A N 1
ATOM 2391 C CA . TRP A 1 298 ? 25.781 -3.729 -17.145 1.00 40.81 298 TRP A CA 1
ATOM 2392 C C . TRP A 1 298 ? 27.061 -3.845 -18.015 1.00 40.81 298 TRP A C 1
ATOM 2394 O O . TRP A 1 298 ? 27.000 -3.872 -19.246 1.00 40.81 298 TRP A O 1
ATOM 2404 N N . ARG A 1 299 ? 28.257 -3.958 -17.423 1.00 32.97 299 ARG A N 1
ATOM 2405 C CA . ARG A 1 299 ? 29.498 -4.278 -18.147 1.00 32.97 299 ARG A CA 1
ATOM 2406 C C . ARG A 1 299 ? 29.569 -5.743 -18.590 1.00 32.97 299 ARG A C 1
ATOM 2408 O O . ARG A 1 299 ? 30.152 -6.006 -19.637 1.00 32.97 299 ARG A O 1
ATOM 2415 N N . LYS A 1 300 ? 28.951 -6.684 -17.866 1.00 35.41 300 LYS A N 1
ATOM 2416 C CA . LYS A 1 300 ? 29.038 -8.129 -18.174 1.00 35.41 300 LYS A CA 1
ATOM 2417 C C . LYS A 1 300 ? 28.016 -8.592 -19.226 1.00 35.41 300 LYS A C 1
ATOM 2419 O O . LYS A 1 300 ? 28.333 -9.425 -20.071 1.00 35.41 300 LYS A O 1
ATOM 2424 N N . TYR A 1 301 ? 26.830 -7.975 -19.267 1.00 38.31 301 TYR A N 1
ATOM 2425 C CA . TYR A 1 301 ? 25.772 -8.284 -20.246 1.00 38.31 301 TYR A CA 1
ATOM 2426 C C . TYR A 1 301 ? 25.884 -7.533 -21.579 1.00 38.31 301 TYR A C 1
ATOM 2428 O O . TYR A 1 301 ? 25.182 -7.894 -22.529 1.00 38.31 301 TYR A O 1
ATOM 2436 N N . ARG A 1 302 ? 26.849 -6.606 -21.726 1.00 36.88 302 ARG A N 1
ATOM 2437 C CA . ARG A 1 302 ? 27.253 -6.077 -23.043 1.00 36.88 302 ARG A CA 1
ATOM 2438 C C . ARG A 1 302 ? 27.502 -7.208 -24.043 1.00 36.88 302 ARG A C 1
ATOM 2440 O O . ARG A 1 302 ? 27.152 -7.054 -25.201 1.00 36.88 302 ARG A O 1
ATOM 2447 N N . GLY A 1 303 ? 28.034 -8.355 -23.611 1.00 30.50 303 GLY A N 1
ATOM 2448 C CA . GLY A 1 303 ? 28.315 -9.499 -24.484 1.00 30.50 303 GLY A CA 1
ATOM 2449 C C . GLY A 1 303 ? 27.092 -10.311 -24.934 1.00 30.50 303 GLY A C 1
ATOM 2450 O O . GLY A 1 303 ? 27.146 -10.913 -26.007 1.00 30.50 303 GLY A O 1
ATOM 2451 N N . CYS A 1 304 ? 26.002 -10.338 -24.160 1.00 34.22 304 CYS A N 1
ATOM 2452 C CA . CYS A 1 304 ? 24.764 -11.042 -24.527 1.00 34.22 304 CYS A CA 1
ATOM 2453 C C . CYS A 1 304 ? 23.835 -10.127 -25.328 1.00 34.22 304 CYS A C 1
ATOM 2455 O O . CYS A 1 304 ? 23.349 -10.528 -26.382 1.00 34.22 304 CYS A O 1
ATOM 2457 N N . PHE A 1 305 ? 23.699 -8.864 -24.915 1.00 34.66 305 PHE A N 1
ATOM 2458 C CA . PHE A 1 305 ? 22.918 -7.872 -25.652 1.00 34.66 305 PHE A CA 1
ATOM 2459 C C . PHE A 1 305 ? 23.615 -7.458 -26.960 1.00 34.66 305 PHE A C 1
ATOM 2461 O O . PHE A 1 305 ? 22.944 -7.313 -27.969 1.00 34.66 305 PHE A O 1
ATOM 2468 N N . SER A 1 306 ? 24.959 -7.405 -27.017 1.00 32.56 306 SER A N 1
ATOM 2469 C CA . SER A 1 306 ? 25.708 -7.255 -28.283 1.00 32.56 306 SER A CA 1
ATOM 2470 C C . SER A 1 306 ? 25.531 -8.446 -29.217 1.00 32.56 306 SER A C 1
ATOM 2472 O O . SER A 1 306 ? 25.579 -8.242 -30.421 1.00 32.56 306 SER A O 1
ATOM 2474 N N . ARG A 1 307 ? 25.348 -9.673 -28.709 1.00 32.44 307 ARG A N 1
ATOM 2475 C CA . ARG A 1 307 ? 25.114 -10.863 -29.544 1.00 32.44 307 ARG A CA 1
ATOM 2476 C C . ARG A 1 307 ? 23.683 -10.921 -30.072 1.00 32.44 307 ARG A C 1
ATOM 2478 O O . ARG A 1 307 ? 23.501 -11.296 -31.224 1.00 32.44 307 ARG A O 1
ATOM 2485 N N . VAL A 1 308 ? 22.705 -10.502 -29.270 1.00 34.47 308 VAL A N 1
ATOM 2486 C CA . VAL A 1 308 ? 21.303 -10.356 -29.691 1.00 34.47 308 VAL A CA 1
ATOM 2487 C C . VAL A 1 308 ? 21.158 -9.183 -30.665 1.00 34.47 308 VAL A C 1
ATOM 2489 O O . VAL A 1 308 ? 20.644 -9.382 -31.756 1.00 34.47 308 VAL A O 1
ATOM 2492 N N . LEU A 1 309 ? 21.737 -8.014 -30.371 1.00 33.03 309 LEU A N 1
ATOM 2493 C CA . LEU A 1 309 ? 21.771 -6.874 -31.295 1.00 33.03 309 LEU A CA 1
ATOM 2494 C C . LEU A 1 309 ? 22.609 -7.146 -32.550 1.00 33.03 309 LEU A C 1
ATOM 2496 O O . LEU A 1 309 ? 22.183 -6.738 -33.616 1.00 33.03 309 LEU A O 1
ATOM 2500 N N . LYS A 1 310 ? 23.741 -7.871 -32.484 1.00 31.95 310 LYS A N 1
ATOM 2501 C CA . LYS A 1 310 ? 24.488 -8.301 -33.689 1.00 31.95 310 LYS A CA 1
ATOM 2502 C C . LYS A 1 310 ? 23.696 -9.287 -34.534 1.00 31.95 310 LYS A C 1
ATOM 2504 O O . LYS A 1 310 ? 23.818 -9.228 -35.748 1.00 31.95 310 LYS A O 1
ATOM 2509 N N . ARG A 1 311 ? 22.918 -10.187 -33.920 1.00 30.78 311 ARG A N 1
ATOM 2510 C CA . ARG A 1 311 ? 22.023 -11.101 -34.648 1.00 30.78 311 ARG A CA 1
ATOM 2511 C C . ARG A 1 311 ? 20.832 -10.371 -35.261 1.00 30.78 311 ARG A C 1
ATOM 2513 O O . ARG A 1 311 ? 20.448 -10.715 -36.363 1.00 30.78 311 ARG A O 1
ATOM 2520 N N . ILE A 1 312 ? 20.315 -9.334 -34.609 1.00 32.41 312 ILE A N 1
ATOM 2521 C CA . ILE A 1 312 ? 19.269 -8.463 -35.167 1.00 32.41 312 ILE A CA 1
ATOM 2522 C C . ILE A 1 312 ? 19.841 -7.578 -36.295 1.00 32.41 312 ILE A C 1
ATOM 2524 O O . ILE A 1 312 ? 19.212 -7.429 -37.330 1.00 32.41 312 ILE A O 1
ATOM 2528 N N . TRP A 1 313 ? 21.080 -7.087 -36.167 1.00 30.75 313 TRP A N 1
ATOM 2529 C CA . TRP A 1 313 ? 21.789 -6.310 -37.202 1.00 30.75 313 TRP A CA 1
ATOM 2530 C C . TRP A 1 313 ? 22.369 -7.136 -38.361 1.00 30.75 313 TRP A C 1
ATOM 2532 O O . TRP A 1 313 ? 22.935 -6.563 -39.285 1.00 30.75 313 TRP A O 1
ATOM 2542 N N . THR A 1 314 ? 22.279 -8.467 -38.327 1.00 29.16 314 THR A N 1
ATOM 2543 C CA . THR A 1 314 ? 22.738 -9.336 -39.431 1.00 29.16 314 THR A CA 1
ATOM 2544 C C . THR A 1 314 ? 21.593 -9.920 -40.254 1.00 29.16 314 THR A C 1
ATOM 2546 O O . THR A 1 314 ? 21.861 -10.678 -41.181 1.00 29.16 314 THR A O 1
ATOM 2549 N N . VAL A 1 315 ? 20.340 -9.558 -39.953 1.00 31.06 315 VAL A N 1
ATOM 2550 C CA . VAL A 1 315 ? 19.163 -10.044 -40.695 1.00 31.06 315 VAL A CA 1
ATOM 2551 C C . VAL A 1 315 ? 18.755 -9.115 -41.845 1.00 31.06 315 VAL A C 1
ATOM 2553 O O . VAL A 1 315 ? 18.150 -9.605 -42.789 1.00 31.06 315 VAL A O 1
ATOM 2556 N N . ASP A 1 316 ? 19.204 -7.856 -41.877 1.00 32.97 316 ASP A N 1
ATOM 2557 C CA . ASP A 1 316 ? 19.056 -6.996 -43.060 1.00 32.97 316 ASP A CA 1
ATOM 2558 C C . ASP A 1 316 ? 20.425 -6.713 -43.688 1.00 32.97 316 ASP A C 1
ATOM 2560 O O . ASP A 1 316 ? 21.238 -5.933 -43.189 1.00 32.97 316 ASP A O 1
ATOM 2564 N N . GLY A 1 317 ? 20.706 -7.432 -44.775 1.00 32.25 317 GLY A N 1
ATOM 2565 C CA . GLY A 1 317 ? 21.986 -7.464 -45.474 1.00 32.25 317 GLY A CA 1
ATOM 2566 C C . GLY A 1 317 ? 22.380 -6.155 -46.157 1.00 32.25 317 GLY A C 1
ATOM 2567 O O . GLY A 1 317 ? 22.336 -6.064 -47.379 1.00 32.25 317 GLY A O 1
ATOM 2568 N N . TYR A 1 318 ? 22.888 -5.193 -45.388 1.00 27.95 318 TYR A N 1
ATOM 2569 C CA . TYR A 1 318 ? 23.704 -4.102 -45.920 1.00 27.95 318 TYR A CA 1
ATOM 2570 C C . TYR A 1 318 ? 25.026 -3.997 -45.160 1.00 27.95 318 TYR A C 1
ATOM 2572 O O . TYR A 1 318 ? 25.147 -3.410 -44.085 1.00 27.95 318 TYR A O 1
ATOM 2580 N N . THR A 1 319 ? 26.057 -4.590 -45.757 1.00 27.66 319 THR A N 1
ATOM 2581 C CA . THR A 1 319 ? 27.460 -4.410 -45.390 1.00 27.66 319 THR A CA 1
ATOM 2582 C C . THR A 1 319 ? 27.885 -2.966 -45.652 1.00 27.66 319 THR A C 1
ATOM 2584 O O . THR A 1 319 ? 28.111 -2.587 -46.799 1.00 27.66 319 THR A O 1
ATOM 2587 N N . CYS A 1 320 ? 28.053 -2.162 -44.601 1.00 25.14 320 CYS A N 1
ATOM 2588 C CA . CYS A 1 320 ? 28.837 -0.934 -44.704 1.00 25.14 320 CYS A CA 1
ATOM 2589 C C . CYS A 1 320 ? 30.317 -1.297 -44.521 1.00 25.14 320 CYS A C 1
ATOM 2591 O O . CYS A 1 320 ? 30.753 -1.678 -43.429 1.00 25.14 320 CYS A O 1
ATOM 2593 N N . HIS A 1 321 ? 31.071 -1.251 -45.619 1.00 27.83 321 HIS A N 1
ATOM 2594 C CA . HIS A 1 321 ? 32.516 -1.421 -45.616 1.00 27.83 321 HIS A CA 1
ATOM 2595 C C . HIS A 1 321 ? 33.170 -0.391 -44.689 1.00 27.83 321 HIS A C 1
ATOM 2597 O O . HIS A 1 321 ? 32.935 0.811 -44.794 1.00 27.83 321 HIS A O 1
ATOM 2603 N N . ARG A 1 322 ? 34.043 -0.881 -43.802 1.00 28.30 322 ARG A N 1
ATOM 2604 C CA . ARG A 1 322 ? 35.080 -0.063 -43.173 1.00 28.30 322 ARG A CA 1
ATOM 2605 C C . ARG A 1 322 ? 35.905 0.589 -44.279 1.00 28.30 322 ARG A C 1
ATOM 2607 O O . ARG A 1 322 ? 36.590 -0.124 -4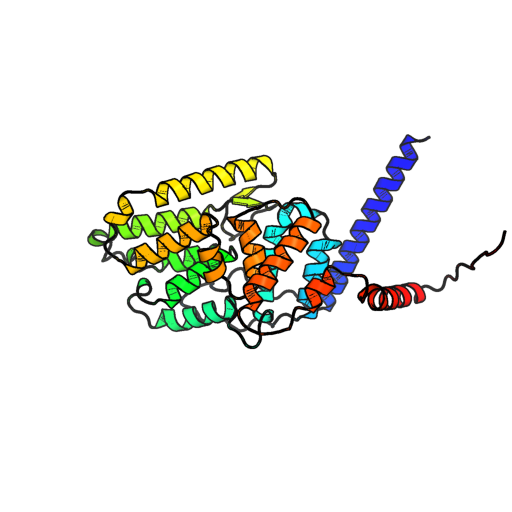5.007 1.00 28.30 322 ARG A O 1
ATOM 2614 N N . VAL A 1 323 ? 35.896 1.913 -44.345 1.00 27.12 323 VAL A N 1
ATOM 2615 C CA . VAL A 1 323 ? 37.057 2.648 -44.842 1.00 27.12 323 VAL A CA 1
ATOM 2616 C C . VAL A 1 323 ? 37.933 2.896 -43.624 1.00 27.12 323 VAL A C 1
ATOM 2618 O O . VAL A 1 323 ? 37.595 3.684 -42.742 1.00 27.12 323 VAL A O 1
ATOM 2621 N N . ALA A 1 324 ? 38.986 2.094 -43.534 1.00 28.72 324 ALA A N 1
ATOM 2622 C CA . ALA A 1 324 ? 40.168 2.425 -42.767 1.00 28.72 324 ALA A CA 1
ATOM 2623 C C . ALA A 1 324 ? 41.080 3.312 -43.632 1.00 28.72 324 ALA A C 1
ATOM 2625 O O . ALA A 1 324 ? 41.016 3.246 -44.860 1.00 28.72 324 ALA A O 1
ATOM 2626 N N . ASP A 1 325 ? 41.929 4.060 -42.931 1.00 28.84 325 ASP A N 1
ATOM 2627 C CA . ASP A 1 325 ? 43.173 4.701 -43.370 1.00 28.84 325 ASP A CA 1
ATOM 2628 C C . ASP A 1 325 ? 43.088 6.130 -43.930 1.00 28.84 325 ASP A C 1
ATOM 2630 O O . ASP A 1 325 ? 42.795 6.360 -45.103 1.00 28.84 325 ASP A O 1
ATOM 2634 N N . SER A 1 326 ? 43.431 7.099 -43.068 1.00 33.50 326 SER A N 1
ATOM 2635 C CA . SER A 1 326 ? 44.596 8.007 -43.193 1.00 33.50 326 SER A CA 1
ATOM 2636 C C . SER A 1 326 ? 44.763 8.824 -41.913 1.00 33.50 326 SER A C 1
ATOM 2638 O O . SER A 1 326 ? 43.793 9.525 -41.544 1.00 33.50 326 SER A O 1
#

Foldseek 3Di:
DVVVVVVVVVVVVVVVLVVLVVVLVVVLVVQDDQQPQPLPLPPPLQDQDDDTDQHDPVNLVSLVCCLPPNDPPSVQQVLVSLLSSCSRCQVVQDPPDDTLSNLSSVLSVCVNPDPASLPDPSLLLNLLLCLLSLVLLSNLSSLCVGPCVDPVCVVPCVLLNVLSVLLNVLSQAQAGDDPDDDPSGGYHYDPDDVVSVVSLVVSLVSLVVSLPDPSLVVRPDPSSSVSSNLSSCLQQVPLVSSLSSHQALSSSLSSCCRRPNVDAPDPVRSLVSSVVSNVSNPVDDDDDVVCVVCVVVCPVCCVVVVVVVVVVVVPDDDDDDDPDDD